Protein AF-A0A453QFM7-F1 (afdb_monomer_lite)

InterPro domains:
  IPR004963 Pectinacetylesterase/NOTUM [PF03283] (26-208)
  IPR004963 Pectinacetylesterase/NOTUM [PTHR21562] (26-208)

Sequence (213 aa):
MILVHVFLGRLQLNAFLMLDFFLTTFSGRKNIDGERFFRSVYNGVVHLQNVSKVLPKDCLAKMEPLDCFFPSELIKSINTPTFILNSGYDSWQIQNVLVPDESSPENSWLTCKANIRDCDSTQIEVLHGFRKTMVGDLKVVQDKEEWGLFIDSCFTHCQTPFKISWDSPISPRLGNKTISQAVGDWHFSRGQRVKEIDCEYPCNPTCSSQLPS

Foldseek 3Di:
DWDWDDDPDDDQTETEDPPQDALQCLPCAAAPVRDSVVLVVLVCVCVVVVCLVVFDPVDVVPDDSSNSPHCLNVVLVDPRAYAYDDELQALCCCDPPHCDPVNCPPCLCVVCSVPVVPDDPVRLVVSVVSSVVSVVSCVSVVPVQLYAYDYHQAHAGDQPVDCCQQPDPLHFDDPNDGNVRLVVCSVVVVVDRHHGHYDHPPPGPSRDPPHHD

pLDDT: mean 83.63, std 16.01, range [23.98, 97.56]

Secondary structure (DSSP, 8-state):
--B----TTS----EEEE-TTTTT-TT----TTS--HHHHHHHHHHHHHTGGGTS-HHHHTTS-HHHHHSHHHHHHH--S-EEEEEETT-HHHIIIIIS-GGG-TTSTTHHHHH-GGG--HHHHHHHHHHHHHHHHHTHHHHT-TT-EEEEE--S-S-TTT-HHHHSSTTS-EETTEEHHHHHHHHHTT-S---EEE--STT--TT--TTS--

Radius of gyration: 17.66 Å; chains: 1; bounding box: 43×44×44 Å

Structure (mmCIF, N/CA/C/O backbone):
data_AF-A0A453QFM7-F1
#
_entry.id   AF-A0A453QFM7-F1
#
loop_
_atom_site.group_PDB
_atom_site.id
_atom_site.type_symbol
_atom_site.label_atom_id
_atom_site.label_alt_id
_atom_site.label_comp_id
_atom_site.label_asym_id
_atom_site.label_entity_id
_atom_site.label_seq_id
_atom_site.pdbx_PDB_ins_code
_atom_site.Cartn_x
_atom_site.Cartn_y
_atom_site.Cartn_z
_atom_site.occupancy
_atom_site.B_iso_or_equiv
_atom_site.auth_seq_id
_atom_site.auth_comp_id
_atom_site.auth_asym_id
_atom_site.auth_atom_id
_atom_site.pdbx_PDB_model_num
ATOM 1 N N . MET A 1 1 ? -12.743 6.308 -0.484 1.00 23.98 1 MET A N 1
ATOM 2 C CA . MET A 1 1 ? -14.064 6.698 0.080 1.00 23.98 1 MET A CA 1
ATOM 3 C C . MET A 1 1 ? -14.110 6.246 1.537 1.00 23.98 1 MET A C 1
ATOM 5 O O . MET A 1 1 ? -14.001 5.052 1.766 1.00 23.98 1 MET A O 1
ATOM 9 N N . ILE A 1 2 ? -14.194 7.154 2.519 1.00 27.59 2 ILE A N 1
ATOM 10 C CA . ILE A 1 2 ? -14.337 6.762 3.936 1.00 27.59 2 ILE A CA 1
ATOM 11 C C . ILE A 1 2 ? -15.818 6.447 4.173 1.00 27.59 2 ILE A C 1
ATOM 13 O O . ILE A 1 2 ? -16.646 7.355 4.164 1.00 27.59 2 ILE A O 1
ATOM 17 N N . LEU A 1 3 ? -16.162 5.171 4.345 1.00 26.30 3 LEU A N 1
ATOM 18 C CA . LEU A 1 3 ? -17.516 4.767 4.722 1.00 26.30 3 LEU A CA 1
ATOM 19 C C . LEU A 1 3 ? -17.616 4.797 6.257 1.00 26.30 3 LEU A C 1
ATOM 21 O O . LEU A 1 3 ? -17.028 3.954 6.930 1.00 26.30 3 LEU A O 1
ATOM 25 N N . VAL A 1 4 ? -18.328 5.781 6.816 1.00 30.92 4 VAL A N 1
ATOM 26 C CA . VAL A 1 4 ? -18.618 5.866 8.260 1.00 30.92 4 VAL A CA 1
ATOM 27 C C . VAL A 1 4 ? -20.083 5.491 8.476 1.00 30.92 4 VAL A C 1
ATOM 29 O O . VAL A 1 4 ? -20.977 6.254 8.120 1.00 30.92 4 VAL A O 1
ATOM 32 N N . HIS A 1 5 ? -20.346 4.321 9.058 1.00 33.03 5 HIS A N 1
ATOM 33 C CA . HIS A 1 5 ? -21.688 3.962 9.526 1.00 33.03 5 HIS A CA 1
ATOM 34 C C . HIS A 1 5 ? -21.914 4.512 10.947 1.00 33.03 5 HIS A C 1
ATOM 36 O O . HIS A 1 5 ? -21.119 4.250 11.847 1.00 33.03 5 HIS A O 1
ATOM 42 N N . VAL A 1 6 ? -23.000 5.270 11.154 1.00 31.67 6 VAL A N 1
ATOM 43 C CA . VAL A 1 6 ? -23.368 5.901 12.440 1.00 31.67 6 VAL A CA 1
ATOM 44 C C . VAL A 1 6 ? -24.766 5.428 12.872 1.00 31.67 6 VAL A C 1
ATOM 46 O O . VAL A 1 6 ? -25.726 5.661 12.147 1.00 31.67 6 VAL A O 1
ATOM 49 N N . PHE A 1 7 ? -24.908 4.809 14.055 1.00 38.56 7 PHE A N 1
ATOM 50 C CA . PHE A 1 7 ? -26.207 4.480 14.681 1.00 38.56 7 PHE A CA 1
ATOM 51 C C . PHE A 1 7 ? -26.215 4.751 16.198 1.00 38.56 7 PHE A C 1
ATOM 53 O O . PHE A 1 7 ? -25.524 4.084 16.956 1.00 38.56 7 PHE A O 1
ATOM 60 N N . LEU A 1 8 ? -27.021 5.713 16.661 1.00 35.94 8 LEU A N 1
ATOM 61 C CA . LEU A 1 8 ? -27.148 6.127 18.070 1.00 35.94 8 LEU A CA 1
ATOM 62 C C . LEU A 1 8 ? -27.645 4.999 19.002 1.00 35.94 8 LEU A C 1
ATOM 64 O O . LEU A 1 8 ? -28.723 4.452 18.796 1.00 35.94 8 LEU A O 1
ATOM 68 N N . GLY A 1 9 ? -26.880 4.710 20.068 1.00 34.25 9 GLY A N 1
ATOM 69 C CA . GLY A 1 9 ? -27.313 3.898 21.219 1.00 34.25 9 GLY A CA 1
ATOM 70 C C . GLY A 1 9 ? -26.177 3.235 22.016 1.00 34.25 9 GLY A C 1
ATOM 71 O O . GLY A 1 9 ? -26.150 3.331 23.238 1.00 34.25 9 GLY A O 1
ATOM 72 N N . ARG A 1 10 ? -25.208 2.615 21.329 1.00 46.88 10 ARG A N 1
ATOM 73 C CA . ARG A 1 10 ? -23.920 2.090 21.843 1.00 46.88 10 ARG A CA 1
ATOM 74 C C . ARG A 1 10 ? -22.957 1.966 20.651 1.00 46.88 10 ARG A C 1
ATOM 76 O O . ARG A 1 10 ? -22.780 0.879 20.114 1.00 46.88 10 ARG A O 1
ATOM 83 N N . LEU A 1 11 ? -22.426 3.085 20.152 1.00 45.88 11 LEU A N 1
ATOM 84 C CA . LEU A 1 11 ? -21.576 3.076 18.954 1.00 45.88 11 LEU A CA 1
ATOM 85 C C . LEU A 1 11 ? -20.167 2.564 19.264 1.00 45.88 11 LEU A C 1
ATOM 87 O O . LEU A 1 11 ? -19.408 3.247 19.948 1.00 45.88 11 LEU A O 1
ATOM 91 N N . GLN A 1 12 ? -19.788 1.432 18.674 1.00 53.53 12 GLN A N 1
ATOM 92 C CA . GLN A 1 12 ? -18.392 1.184 18.317 1.00 53.53 12 GLN A CA 1
ATOM 93 C C . GLN A 1 12 ? -18.139 1.829 16.951 1.00 53.53 12 GLN A C 1
ATOM 95 O O . GLN A 1 12 ? -18.734 1.441 15.947 1.00 53.53 12 GLN A O 1
ATOM 100 N N . LEU A 1 13 ? -17.301 2.866 16.929 1.00 58.88 13 LEU A N 1
ATOM 101 C CA . LEU A 1 13 ? -16.821 3.467 15.688 1.00 58.88 13 LEU A CA 1
ATOM 102 C C . LEU A 1 13 ? -15.745 2.550 15.108 1.00 58.88 13 LEU A C 1
ATOM 104 O O . LEU A 1 13 ? -14.709 2.356 15.734 1.00 58.88 13 LEU A O 1
ATOM 108 N N . ASN A 1 14 ? -15.998 2.031 13.912 1.00 67.56 14 ASN A N 1
ATOM 109 C CA . ASN A 1 14 ? -15.038 1.270 13.124 1.00 67.56 14 ASN A CA 1
ATOM 110 C C . ASN A 1 14 ? -14.777 2.040 11.828 1.00 67.56 14 ASN A C 1
ATOM 112 O O . ASN A 1 14 ? -15.721 2.502 11.184 1.00 67.56 14 ASN A O 1
ATOM 116 N N . ALA A 1 15 ? -13.511 2.184 11.446 1.00 73.88 15 ALA A N 1
ATOM 117 C CA . ALA A 1 15 ? -13.127 2.799 10.182 1.00 73.88 15 ALA A CA 1
ATOM 118 C C . ALA A 1 15 ? -12.686 1.724 9.182 1.00 73.88 15 ALA A C 1
ATOM 120 O O . ALA A 1 15 ? -11.924 0.818 9.514 1.00 73.88 15 ALA A O 1
ATOM 121 N N . PHE A 1 16 ? -13.148 1.836 7.941 1.00 68.06 16 PHE A N 1
ATOM 122 C CA . PHE A 1 16 ? -12.654 1.028 6.833 1.00 68.06 16 PHE A CA 1
ATOM 123 C C . PHE A 1 16 ? -11.888 1.942 5.883 1.00 68.06 16 PHE A C 1
ATOM 125 O O . PHE A 1 16 ? -12.468 2.840 5.265 1.00 68.06 16 PHE A O 1
ATOM 132 N N . LEU A 1 17 ? -10.573 1.751 5.825 1.00 66.88 17 LEU A N 1
ATOM 133 C CA . LEU A 1 17 ? -9.686 2.548 4.995 1.00 66.88 17 LEU A CA 1
ATOM 134 C C . LEU A 1 17 ? -9.215 1.691 3.825 1.00 66.88 17 LEU A C 1
ATOM 136 O O . LEU A 1 17 ? -8.295 0.883 3.948 1.00 66.88 17 LEU A O 1
ATOM 140 N N . MET A 1 18 ? -9.852 1.915 2.678 1.00 59.78 18 MET A N 1
ATOM 141 C CA . MET A 1 18 ? -9.217 1.660 1.396 1.00 59.78 18 MET A CA 1
ATOM 142 C C . MET A 1 18 ? -8.304 2.852 1.132 1.00 59.78 18 MET A C 1
ATOM 144 O O . MET A 1 18 ? -8.757 3.998 1.039 1.00 59.78 18 MET A O 1
ATOM 148 N N . LEU A 1 19 ? -7.005 2.605 1.164 1.00 59.75 19 LEU A N 1
ATOM 149 C CA . LEU A 1 19 ? -6.004 3.663 1.210 1.00 59.75 19 LEU A CA 1
ATOM 150 C C . LEU A 1 19 ? -5.562 4.084 -0.197 1.00 59.75 19 LEU A C 1
ATOM 152 O O . LEU A 1 19 ? -4.380 4.348 -0.428 1.00 59.75 19 LEU A O 1
ATOM 156 N N . ASP A 1 20 ? -6.541 4.258 -1.092 1.00 52.06 20 ASP A N 1
ATOM 157 C CA . ASP A 1 20 ? -6.365 4.580 -2.521 1.00 52.06 20 ASP A CA 1
ATOM 158 C C . ASP A 1 20 ? -5.624 5.889 -2.783 1.00 52.06 20 ASP A C 1
ATOM 160 O O . ASP A 1 20 ? -5.349 6.231 -3.923 1.00 52.06 20 ASP A O 1
ATOM 164 N N . PHE A 1 21 ? -5.337 6.674 -1.747 1.00 49.44 21 PHE A N 1
ATOM 165 C CA . PHE A 1 21 ? -4.779 8.005 -1.932 1.00 49.44 21 PHE A CA 1
ATOM 166 C C . PHE A 1 21 ? -3.515 8.305 -1.124 1.00 49.44 21 PHE A C 1
ATOM 168 O O . PHE A 1 21 ? -2.917 9.358 -1.339 1.00 49.44 21 PHE A O 1
ATOM 175 N N . PHE A 1 22 ? -3.053 7.421 -0.224 1.00 49.75 22 PHE A N 1
ATOM 176 C CA . PHE A 1 22 ? -2.011 7.845 0.726 1.00 49.75 22 PHE A CA 1
ATOM 177 C C . PHE A 1 22 ? -0.984 6.807 1.214 1.00 49.75 22 PHE A C 1
ATOM 179 O O . PHE A 1 22 ? -0.061 7.188 1.932 1.00 49.75 22 PHE A O 1
ATOM 186 N N . LEU A 1 23 ? -1.061 5.522 0.849 1.00 50.88 23 LEU A N 1
ATOM 187 C CA . LEU A 1 23 ? -0.173 4.517 1.465 1.00 50.88 23 LEU A CA 1
ATOM 188 C C . LEU A 1 23 ? 1.319 4.572 1.113 1.00 50.88 23 LEU A C 1
ATOM 190 O O . LEU A 1 23 ? 2.129 4.022 1.852 1.00 50.88 23 LEU A O 1
ATOM 194 N N . THR A 1 24 ? 1.736 5.248 0.048 1.00 48.88 24 THR A N 1
ATOM 195 C CA . THR A 1 24 ? 3.163 5.252 -0.345 1.00 48.88 24 THR A CA 1
ATOM 196 C C . THR A 1 24 ? 3.866 6.587 -0.232 1.00 48.88 24 THR A C 1
ATOM 198 O O . THR A 1 24 ? 5.051 6.707 -0.546 1.00 48.88 24 THR A O 1
ATOM 201 N N . THR A 1 25 ? 3.213 7.553 0.405 1.00 51.59 25 THR A N 1
ATOM 202 C CA . THR A 1 25 ? 3.896 8.705 0.989 1.00 51.59 25 THR A CA 1
ATOM 203 C C . THR A 1 25 ? 4.280 8.499 2.455 1.00 51.59 25 THR A C 1
ATOM 205 O O . THR A 1 25 ? 4.766 9.427 3.093 1.00 51.59 25 THR A O 1
ATOM 208 N N . PHE A 1 26 ? 4.183 7.271 2.973 1.00 51.47 26 PHE A N 1
ATOM 209 C CA . PHE A 1 26 ? 4.543 6.904 4.345 1.00 51.47 26 PHE A CA 1
ATOM 210 C C . PHE A 1 26 ? 5.992 7.282 4.779 1.00 51.47 26 PHE A C 1
ATOM 212 O O . PHE A 1 26 ? 6.326 7.289 5.955 1.00 51.47 26 PHE A O 1
ATOM 219 N N . SER A 1 27 ? 6.885 7.698 3.882 1.00 49.28 27 SER A N 1
ATOM 220 C CA . SER A 1 27 ? 8.186 8.282 4.279 1.00 49.28 27 SER A CA 1
ATOM 221 C C . SER A 1 27 ? 8.573 9.512 3.442 1.00 49.28 27 SER A C 1
ATOM 223 O O . SER A 1 27 ? 9.736 9.924 3.372 1.00 49.28 27 SER A O 1
ATOM 225 N N . GLY A 1 28 ? 7.608 10.074 2.703 1.00 58.19 28 GLY A N 1
ATOM 226 C CA . GLY A 1 28 ? 7.880 11.041 1.640 1.00 58.19 28 GLY A CA 1
ATOM 227 C C . GLY A 1 28 ? 8.894 10.514 0.622 1.00 58.19 28 GLY A C 1
ATOM 228 O O . GLY A 1 28 ? 9.760 11.281 0.206 1.00 58.19 28 GLY A O 1
ATOM 229 N N . ARG A 1 29 ? 8.867 9.204 0.326 1.00 69.62 29 ARG A N 1
ATOM 230 C CA . ARG A 1 29 ? 9.925 8.485 -0.396 1.00 69.62 29 ARG A CA 1
ATOM 231 C C . ARG A 1 29 ? 10.265 9.152 -1.732 1.00 69.62 29 ARG A C 1
ATOM 233 O O . ARG A 1 29 ? 9.457 9.865 -2.318 1.00 69.62 29 ARG A O 1
ATOM 240 N N . LYS A 1 30 ? 11.491 8.911 -2.180 1.00 82.00 30 LYS A N 1
ATOM 241 C CA . LYS A 1 30 ? 11.964 9.344 -3.484 1.00 82.00 30 LYS A CA 1
ATOM 242 C C . LYS A 1 30 ? 11.409 8.436 -4.589 1.00 82.00 30 LYS A C 1
ATOM 244 O O . LYS A 1 30 ? 11.267 7.235 -4.347 1.00 82.00 30 LYS A O 1
ATOM 249 N N . ASN A 1 31 ? 11.116 9.009 -5.753 1.00 83.94 31 ASN A N 1
ATOM 250 C CA . ASN A 1 31 ? 10.881 8.270 -6.995 1.00 83.94 31 ASN A CA 1
ATOM 251 C C . ASN A 1 31 ? 12.192 7.613 -7.483 1.00 83.94 31 ASN A C 1
ATOM 253 O O . ASN A 1 31 ? 13.233 7.722 -6.822 1.00 83.94 31 ASN A O 1
ATOM 257 N N . ILE A 1 32 ? 12.148 6.937 -8.631 1.00 86.50 32 ILE A N 1
ATOM 258 C CA . ILE A 1 32 ? 13.326 6.267 -9.206 1.00 86.50 32 ILE A CA 1
ATOM 259 C C . ILE A 1 32 ? 14.488 7.219 -9.554 1.00 86.50 32 ILE A C 1
ATOM 261 O O . ILE A 1 32 ? 15.635 6.782 -9.529 1.00 86.50 32 ILE A O 1
ATOM 265 N N . ASP A 1 33 ? 14.228 8.517 -9.738 1.00 85.94 33 ASP A N 1
ATOM 266 C CA . ASP A 1 33 ? 15.264 9.543 -9.961 1.00 85.94 33 ASP A CA 1
ATOM 267 C C . ASP A 1 33 ? 15.848 10.122 -8.668 1.00 85.94 33 ASP A C 1
ATOM 269 O O . ASP A 1 33 ? 16.751 10.961 -8.680 1.00 85.94 33 ASP A O 1
ATOM 273 N N . GLY A 1 34 ? 15.335 9.711 -7.509 1.00 85.50 34 GLY A N 1
ATOM 274 C CA . GLY A 1 34 ? 15.784 10.248 -6.234 1.00 85.50 34 GLY A CA 1
ATOM 275 C C . GLY A 1 34 ? 15.093 11.556 -5.817 1.00 85.50 34 GLY A C 1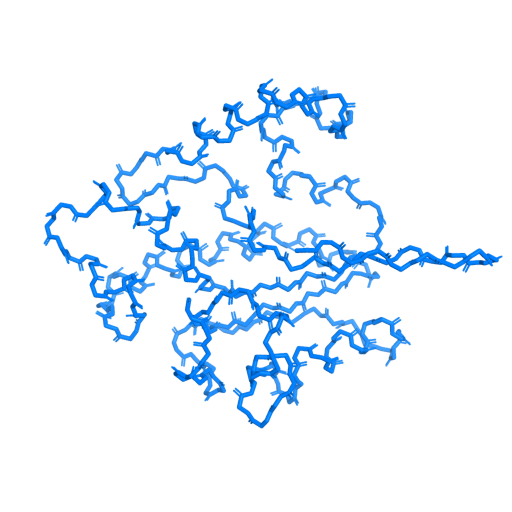
ATOM 276 O O . GLY A 1 34 ? 15.537 12.180 -4.840 1.00 85.50 34 GLY A O 1
ATOM 277 N N . GLU A 1 35 ? 14.009 11.954 -6.484 1.00 85.25 35 GLU A N 1
ATOM 278 C CA . GLU A 1 35 ? 13.227 13.159 -6.198 1.00 85.25 35 GLU A CA 1
ATOM 279 C C . GLU A 1 35 ? 12.019 12.883 -5.300 1.00 85.25 35 GLU A C 1
ATOM 281 O O . GLU A 1 35 ? 11.382 11.836 -5.368 1.00 85.25 35 GLU A O 1
ATOM 286 N N . ARG A 1 36 ? 11.647 13.859 -4.464 1.00 84.69 36 ARG A N 1
ATOM 287 C CA . ARG A 1 36 ? 10.455 13.781 -3.599 1.00 84.69 36 ARG A CA 1
ATOM 288 C C . ARG A 1 36 ? 9.288 14.581 -4.186 1.00 84.69 36 ARG A C 1
ATOM 290 O O . ARG A 1 36 ? 8.666 15.369 -3.474 1.00 84.69 36 ARG A O 1
ATOM 297 N N . PHE A 1 37 ? 9.000 14.392 -5.474 1.00 81.38 37 PHE A N 1
ATOM 298 C CA . PHE A 1 37 ? 7.962 15.140 -6.196 1.00 81.38 37 PHE A CA 1
ATOM 299 C C . PHE A 1 37 ? 6.611 15.129 -5.460 1.00 81.38 37 PHE A C 1
ATOM 301 O O . PHE A 1 37 ? 6.072 16.180 -5.115 1.00 81.38 37 PHE A O 1
ATOM 308 N N . PHE A 1 38 ? 6.124 13.944 -5.085 1.00 79.94 38 PHE A N 1
ATOM 309 C CA . PHE A 1 38 ? 4.846 13.797 -4.382 1.00 79.94 38 PHE A CA 1
ATOM 310 C C . PHE A 1 38 ? 4.819 14.465 -2.997 1.00 79.94 38 PHE A C 1
ATOM 312 O O . PHE A 1 38 ? 3.766 14.914 -2.541 1.00 79.94 38 PHE A O 1
ATOM 319 N N . ARG A 1 39 ? 5.976 14.597 -2.331 1.00 86.00 39 ARG A N 1
ATOM 320 C CA . ARG A 1 39 ? 6.084 15.374 -1.088 1.00 86.00 39 ARG A CA 1
ATOM 321 C C . ARG A 1 39 ? 5.838 16.859 -1.352 1.00 86.00 39 ARG A C 1
ATOM 323 O O . ARG A 1 39 ? 5.150 17.491 -0.561 1.00 86.00 39 ARG A O 1
ATOM 330 N N . SER A 1 40 ? 6.361 17.399 -2.454 1.00 85.94 40 SER A N 1
ATOM 331 C CA . SER A 1 40 ? 6.122 18.791 -2.861 1.00 85.94 40 SER A CA 1
ATOM 332 C C . SER A 1 40 ? 4.637 19.048 -3.135 1.00 85.94 40 SER A C 1
ATOM 334 O O . SER A 1 40 ? 4.061 19.990 -2.588 1.00 85.94 40 SER A O 1
ATOM 336 N N . VAL A 1 41 ? 3.990 18.148 -3.887 1.00 85.12 41 VAL A N 1
ATOM 337 C CA . VAL A 1 41 ? 2.546 18.214 -4.174 1.00 85.12 41 VAL A CA 1
ATOM 338 C C . VAL A 1 41 ? 1.735 18.262 -2.876 1.00 85.12 41 VAL A C 1
ATOM 340 O O . VAL A 1 41 ? 0.929 19.174 -2.676 1.00 85.12 41 VAL A O 1
ATOM 343 N N . TYR A 1 42 ? 1.987 17.333 -1.949 1.00 85.88 42 TYR A N 1
ATOM 344 C CA . TYR A 1 42 ? 1.251 17.292 -0.686 1.00 85.88 42 TYR A CA 1
ATOM 345 C C . TYR A 1 42 ? 1.605 18.422 0.276 1.00 85.88 42 TYR A C 1
ATOM 347 O O . TYR A 1 42 ? 0.731 18.847 1.028 1.00 85.88 42 TYR A O 1
ATOM 355 N N . ASN A 1 43 ? 2.817 18.976 0.219 1.00 88.94 43 ASN A N 1
ATOM 356 C CA . ASN A 1 43 ? 3.131 20.200 0.952 1.00 88.94 43 ASN A CA 1
ATOM 357 C C . ASN A 1 43 ? 2.192 21.340 0.530 1.00 88.94 43 ASN A C 1
ATOM 359 O O . ASN A 1 43 ? 1.619 22.027 1.376 1.00 88.94 43 ASN A O 1
ATOM 363 N N . GLY A 1 44 ? 1.965 21.482 -0.781 1.00 88.94 44 GLY A N 1
ATOM 364 C CA . GLY A 1 44 ? 0.982 22.415 -1.329 1.00 88.94 44 GLY A CA 1
ATOM 365 C C . GLY A 1 44 ? -0.430 22.162 -0.794 1.00 88.94 44 GLY A C 1
ATOM 366 O O . GLY A 1 44 ? -1.084 23.100 -0.344 1.00 88.94 44 GLY A O 1
ATOM 367 N N . VAL A 1 45 ? -0.879 20.901 -0.768 1.00 88.19 45 VAL A N 1
ATOM 368 C CA . VAL A 1 45 ? -2.200 20.522 -0.225 1.00 88.19 45 VAL A CA 1
ATOM 369 C C . VAL A 1 45 ? -2.321 20.876 1.257 1.00 88.19 45 VAL A C 1
ATOM 371 O O . VAL A 1 45 ? -3.308 21.496 1.652 1.00 88.19 45 VAL A O 1
ATOM 374 N N . VAL A 1 46 ? -1.322 20.523 2.071 1.00 89.25 46 VAL A N 1
ATOM 375 C CA . VAL A 1 46 ? -1.319 20.775 3.518 1.00 89.25 46 VAL A CA 1
ATOM 376 C C . VAL A 1 46 ? -1.443 22.268 3.816 1.00 89.25 46 VAL A C 1
ATOM 378 O O . VAL A 1 46 ? -2.251 22.663 4.663 1.00 89.25 46 VAL A O 1
ATOM 381 N N . HIS A 1 47 ? -0.693 23.100 3.090 1.00 90.50 47 HIS A N 1
ATOM 382 C CA . HIS A 1 47 ? -0.755 24.550 3.237 1.00 90.50 47 HIS A CA 1
ATOM 383 C C . HIS A 1 47 ? -2.071 25.137 2.721 1.00 90.50 47 HIS A C 1
ATOM 385 O O . HIS A 1 47 ? -2.704 25.914 3.436 1.00 90.50 47 HIS A O 1
ATOM 391 N N . LEU A 1 48 ? -2.508 24.745 1.520 1.00 93.00 48 LEU A N 1
ATOM 392 C CA . LEU A 1 48 ? -3.723 25.269 0.891 1.00 93.00 48 LEU A CA 1
ATOM 393 C C . LEU A 1 48 ? -4.972 24.968 1.727 1.00 93.00 48 LEU A C 1
ATOM 395 O O . LEU A 1 48 ? -5.812 25.840 1.926 1.00 93.00 48 LEU A O 1
ATOM 399 N N . GLN A 1 49 ? -5.079 23.738 2.232 1.00 89.94 49 GLN A N 1
ATOM 400 C CA . GLN A 1 49 ? -6.228 23.273 3.011 1.00 89.94 49 GLN A CA 1
ATOM 401 C C . GLN A 1 49 ? -6.103 23.593 4.509 1.00 89.94 49 GLN A C 1
ATOM 403 O O . GLN A 1 49 ? -7.040 23.358 5.269 1.00 89.94 49 GLN A O 1
ATOM 408 N N . ASN A 1 50 ? -4.962 24.137 4.951 1.00 90.75 50 ASN A N 1
ATOM 409 C CA . ASN A 1 50 ? -4.687 24.471 6.351 1.00 90.75 50 ASN A CA 1
ATOM 410 C C . ASN A 1 50 ? -4.961 23.294 7.313 1.00 90.75 50 ASN A C 1
ATOM 412 O O . ASN A 1 50 ? -5.521 23.462 8.404 1.00 90.75 50 ASN A O 1
ATOM 416 N N . VAL A 1 51 ? -4.584 22.080 6.891 1.00 88.12 51 VAL A N 1
ATOM 417 C CA . VAL A 1 51 ? -4.911 20.833 7.612 1.00 88.12 51 VAL A CA 1
ATOM 418 C C . VAL A 1 51 ? -4.189 20.714 8.949 1.00 88.12 51 VAL A C 1
ATOM 420 O O . VAL A 1 51 ? -4.622 19.946 9.801 1.00 88.12 51 VAL A O 1
ATOM 423 N N . SER A 1 52 ? -3.156 21.524 9.200 1.00 89.31 52 SER A N 1
ATOM 424 C CA . SER A 1 52 ? -2.452 21.589 10.488 1.00 89.31 52 SER A CA 1
ATOM 425 C C . SER A 1 52 ? -3.394 21.781 11.682 1.00 89.31 52 SER A C 1
ATOM 427 O O . SER A 1 52 ? -3.066 21.390 12.794 1.00 89.31 52 SER A O 1
ATOM 429 N N . LYS A 1 53 ? -4.589 22.350 11.473 1.00 90.19 53 LYS A N 1
ATOM 430 C CA . LYS A 1 53 ? -5.605 22.528 12.524 1.00 90.19 53 LYS A CA 1
ATOM 431 C C . LYS A 1 53 ? -6.305 21.236 12.956 1.00 90.19 53 LYS A C 1
ATOM 433 O O . LYS A 1 53 ? -6.865 21.205 14.049 1.00 90.19 53 LYS A O 1
ATOM 438 N N . VAL A 1 54 ? -6.313 20.213 12.103 1.00 89.69 54 VAL A N 1
ATOM 439 C CA . VAL A 1 54 ? -7.015 18.936 12.330 1.00 89.69 54 VAL A CA 1
ATOM 440 C C . VAL A 1 54 ? -6.063 17.752 12.504 1.00 89.69 54 VAL A C 1
ATOM 442 O O . VAL A 1 54 ? -6.511 16.655 12.826 1.00 89.69 54 VAL A O 1
ATOM 445 N N . LEU A 1 55 ? -4.759 17.964 12.312 1.00 91.12 55 LEU A N 1
ATOM 446 C CA . LEU A 1 55 ? -3.739 16.942 12.523 1.00 91.12 55 LEU A CA 1
ATOM 447 C C . LEU A 1 55 ? -3.505 16.650 14.017 1.00 91.12 55 LEU A C 1
ATOM 449 O O . LEU A 1 55 ? -3.773 17.506 14.869 1.00 91.12 55 LEU A O 1
ATOM 453 N N . PRO A 1 56 ? -2.984 15.456 14.358 1.00 92.88 56 PRO A N 1
ATOM 454 C CA . PRO A 1 56 ? -2.716 15.084 15.742 1.00 92.88 56 PRO A CA 1
ATOM 455 C C . PRO A 1 56 ? -1.724 16.040 16.416 1.00 92.88 56 PRO A C 1
ATOM 457 O O . PRO A 1 56 ? -0.606 16.249 15.940 1.00 92.88 56 PRO A O 1
ATOM 460 N N . LYS A 1 57 ? -2.127 16.629 17.548 1.00 93.94 57 LYS A N 1
ATOM 461 C CA . LYS A 1 57 ? -1.320 17.631 18.272 1.00 93.94 57 LYS A CA 1
ATOM 462 C C . LYS A 1 57 ? -0.009 17.056 18.809 1.00 93.94 57 LYS A C 1
ATOM 464 O O . LYS A 1 57 ? 0.999 17.751 18.854 1.00 93.94 57 LYS A O 1
ATOM 469 N N . ASP A 1 58 ? -0.036 15.796 19.220 1.00 93.25 58 ASP A N 1
ATOM 470 C CA . ASP A 1 58 ? 1.115 15.016 19.670 1.00 93.25 58 ASP A CA 1
ATOM 471 C C . ASP A 1 58 ? 2.155 14.813 18.562 1.00 93.25 58 ASP A C 1
ATOM 473 O O . ASP A 1 58 ? 3.354 14.843 18.847 1.00 93.25 58 ASP A O 1
ATOM 477 N N . CYS A 1 59 ? 1.708 14.658 17.313 1.00 92.94 59 CYS A N 1
ATOM 478 C CA . CYS A 1 59 ? 2.595 14.609 16.157 1.00 92.94 59 CYS A CA 1
ATOM 479 C C . CYS A 1 59 ? 3.173 15.997 15.842 1.00 92.94 59 CYS A C 1
ATOM 481 O O . CYS A 1 59 ? 4.391 16.148 15.743 1.00 92.94 59 CYS A O 1
ATOM 483 N N . LEU A 1 60 ? 2.324 17.032 15.784 1.00 94.75 60 LEU A N 1
ATOM 484 C CA . LEU A 1 60 ? 2.742 18.412 15.483 1.00 94.75 60 LEU A CA 1
ATOM 485 C C . LEU A 1 60 ? 3.720 18.999 16.510 1.00 94.75 60 LEU A C 1
ATOM 487 O O . LEU A 1 60 ? 4.464 19.923 16.203 1.00 94.75 60 LEU A O 1
ATOM 491 N N . ALA A 1 61 ? 3.737 18.472 17.735 1.00 95.19 61 ALA A N 1
ATOM 492 C CA . ALA A 1 61 ? 4.718 18.853 18.746 1.00 95.19 61 ALA A CA 1
ATOM 493 C C . ALA A 1 61 ? 6.145 18.350 18.437 1.00 95.19 61 ALA A C 1
ATOM 495 O O . ALA A 1 61 ? 7.091 18.769 19.102 1.00 95.19 61 ALA A O 1
ATOM 496 N N . LYS A 1 62 ? 6.301 17.422 17.484 1.00 93.94 62 LYS A N 1
ATOM 497 C CA . LYS A 1 62 ? 7.559 16.716 17.189 1.00 93.94 62 LYS A CA 1
ATOM 498 C C . LYS A 1 62 ? 7.982 16.800 15.724 1.00 93.94 62 LYS A C 1
ATOM 500 O O . LYS A 1 62 ? 9.159 16.605 15.439 1.00 93.94 62 LYS A O 1
ATOM 505 N N . MET A 1 63 ? 7.037 17.012 14.812 1.00 92.38 63 MET A N 1
ATOM 506 C CA . MET A 1 63 ? 7.245 16.928 13.368 1.00 92.38 63 MET A CA 1
ATOM 507 C C . MET A 1 63 ? 6.509 18.044 12.628 1.00 92.38 63 MET A C 1
ATOM 509 O O . MET A 1 63 ? 5.570 18.648 13.150 1.00 92.38 63 MET A O 1
ATOM 513 N N . GLU A 1 64 ? 6.916 18.281 11.382 1.00 92.31 64 GLU A N 1
ATOM 514 C CA . GLU A 1 64 ? 6.250 19.232 10.498 1.00 92.31 64 GLU A CA 1
ATOM 515 C C . GLU A 1 64 ? 4.836 18.752 10.120 1.00 92.31 64 GLU A C 1
ATOM 517 O O . GLU A 1 64 ? 4.595 17.543 10.012 1.00 92.31 64 GLU A O 1
ATOM 522 N N . PRO A 1 65 ? 3.892 19.670 9.831 1.00 91.94 65 PRO A N 1
ATOM 523 C CA . PRO A 1 65 ? 2.526 19.303 9.458 1.00 91.94 65 PRO A CA 1
ATOM 524 C C . PRO A 1 65 ? 2.436 18.321 8.288 1.00 91.94 65 PRO A C 1
ATOM 526 O O . PRO A 1 65 ? 1.575 17.447 8.285 1.00 91.94 65 PRO A O 1
ATOM 529 N N . LEU A 1 66 ? 3.335 18.435 7.310 1.00 89.69 66 LEU A N 1
ATOM 530 C CA . LEU A 1 66 ? 3.382 17.521 6.173 1.00 89.69 66 LEU A CA 1
ATOM 531 C C . LEU A 1 66 ? 3.694 16.079 6.587 1.00 89.69 66 LEU A C 1
ATOM 533 O O . LEU A 1 66 ? 3.094 15.151 6.056 1.00 89.69 66 LEU A O 1
ATOM 537 N N . ASP A 1 67 ? 4.603 15.887 7.541 1.00 88.38 67 ASP A N 1
ATOM 538 C CA . ASP A 1 67 ? 4.954 14.554 8.031 1.00 88.38 67 ASP A CA 1
ATOM 539 C C . ASP A 1 67 ? 3.788 13.944 8.812 1.00 88.38 67 ASP A C 1
ATOM 541 O O . ASP A 1 67 ? 3.418 12.801 8.565 1.00 88.38 67 ASP A O 1
ATOM 545 N N . CYS A 1 68 ? 3.119 14.743 9.646 1.00 89.75 68 CYS A N 1
ATOM 546 C CA . CYS A 1 68 ? 1.918 14.329 10.376 1.00 89.75 68 CYS A CA 1
ATOM 547 C C . CYS A 1 68 ? 0.697 14.069 9.485 1.00 89.75 68 CYS A C 1
ATOM 549 O O . CYS A 1 68 ? -0.250 13.407 9.913 1.00 89.75 68 CYS A O 1
ATOM 551 N N . PHE A 1 69 ? 0.695 14.608 8.267 1.00 86.50 69 PHE A N 1
ATOM 552 C CA . PHE A 1 69 ? -0.341 14.362 7.273 1.00 86.50 69 PHE A CA 1
ATOM 553 C C . PHE A 1 69 ? -0.151 13.020 6.559 1.00 86.50 69 PHE A C 1
ATOM 555 O O . PHE A 1 69 ? -1.130 12.425 6.106 1.00 86.50 69 PHE A O 1
ATOM 562 N N . PHE A 1 70 ? 1.082 12.513 6.476 1.00 85.00 70 PHE A N 1
ATOM 563 C CA . PHE A 1 70 ? 1.332 11.218 5.859 1.00 85.00 70 PHE A CA 1
ATOM 564 C C . PHE A 1 70 ? 0.893 10.066 6.755 1.00 85.00 70 PHE A C 1
ATOM 566 O O . PHE A 1 70 ? 1.069 10.130 7.978 1.00 85.00 70 PHE A O 1
ATOM 573 N N . PRO A 1 71 ? 0.327 8.979 6.190 1.00 81.94 71 PRO A N 1
ATOM 574 C CA . PRO A 1 71 ? -0.337 8.023 7.052 1.00 81.94 71 PRO A CA 1
ATOM 575 C C . PRO A 1 71 ? 0.610 7.157 7.869 1.00 81.94 71 PRO A C 1
ATOM 577 O O . PRO A 1 71 ? 0.158 6.592 8.853 1.00 81.94 71 PRO A O 1
ATOM 580 N N . SER A 1 72 ? 1.906 7.125 7.560 1.00 82.38 72 SER A N 1
ATOM 581 C CA . SER A 1 72 ? 2.927 6.533 8.437 1.00 82.38 72 SER A CA 1
ATOM 582 C C . SER A 1 72 ? 2.953 7.120 9.827 1.00 82.38 72 SER A C 1
ATOM 584 O O . SER A 1 72 ? 3.134 6.383 10.792 1.00 82.38 72 SER A O 1
ATOM 586 N N . GLU A 1 73 ? 2.781 8.432 9.933 1.00 86.38 73 GLU A N 1
ATOM 587 C CA . GLU A 1 73 ? 2.741 9.121 11.212 1.00 86.38 73 GLU A CA 1
ATOM 588 C C . GLU A 1 73 ? 1.306 9.230 11.708 1.00 86.38 73 GLU A C 1
ATOM 590 O O . GLU A 1 73 ? 1.039 8.908 12.866 1.00 86.38 73 GLU A O 1
ATOM 595 N N . LEU A 1 74 ? 0.356 9.572 10.830 1.00 86.25 74 LEU A N 1
ATOM 596 C CA . LEU A 1 74 ? -1.048 9.732 11.215 1.00 86.25 74 LEU A CA 1
ATOM 597 C C . LEU A 1 74 ? -1.612 8.467 11.874 1.00 86.25 74 LEU A C 1
ATOM 599 O O . LEU A 1 74 ? -2.288 8.560 12.898 1.00 86.25 74 LEU A O 1
ATOM 603 N N . ILE A 1 75 ? -1.305 7.282 11.331 1.00 85.69 75 ILE A N 1
ATOM 604 C CA . ILE A 1 75 ? -1.807 5.995 11.831 1.00 85.69 75 ILE A CA 1
ATOM 605 C C . ILE A 1 75 ? -1.417 5.725 13.290 1.00 85.69 75 ILE A C 1
ATOM 607 O O . ILE A 1 75 ? -2.145 5.036 14.011 1.00 85.69 75 ILE A O 1
ATOM 611 N N . LYS A 1 76 ? -0.292 6.289 13.752 1.00 87.56 76 LYS A N 1
ATOM 612 C CA . LYS A 1 76 ? 0.193 6.128 15.128 1.00 87.56 76 LYS A CA 1
ATOM 613 C C . LYS A 1 76 ? -0.750 6.807 16.120 1.00 87.56 76 LYS A C 1
ATOM 615 O O . LYS A 1 76 ? -0.974 6.259 17.198 1.00 87.56 76 LYS A O 1
ATOM 620 N N . SER A 1 77 ? -1.355 7.927 15.725 1.00 88.31 77 SER A N 1
ATOM 621 C CA . SER A 1 77 ? -2.267 8.722 16.554 1.00 88.31 77 SER A CA 1
ATOM 622 C C . SER A 1 77 ? -3.752 8.350 16.392 1.00 88.31 77 SER A C 1
ATOM 624 O O . SER A 1 77 ? -4.599 8.899 17.097 1.00 88.31 77 SER A O 1
ATOM 626 N N . ILE A 1 78 ? -4.107 7.418 15.495 1.00 85.75 78 ILE A N 1
ATOM 627 C CA . ILE A 1 78 ? -5.490 6.930 15.359 1.00 85.75 78 ILE A CA 1
ATOM 628 C C . ILE A 1 78 ? -5.800 5.926 16.479 1.00 85.75 78 ILE A C 1
ATOM 630 O O . ILE A 1 78 ? -5.124 4.901 16.638 1.00 85.75 78 ILE A O 1
ATOM 634 N N . ASN A 1 79 ? -6.881 6.204 17.211 1.00 85.31 79 ASN A N 1
ATOM 635 C CA . ASN A 1 79 ? -7.397 5.345 18.283 1.00 85.31 79 ASN A CA 1
ATOM 636 C C . ASN A 1 79 ? -8.570 4.461 17.838 1.00 85.31 79 ASN A C 1
ATOM 638 O O . ASN A 1 79 ? -8.810 3.415 18.429 1.00 85.31 79 ASN A O 1
ATOM 642 N N . THR A 1 80 ? -9.300 4.866 16.800 1.00 85.31 80 THR A N 1
ATOM 643 C CA . THR A 1 80 ? -10.456 4.126 16.284 1.00 85.31 80 THR A CA 1
ATOM 644 C C . THR A 1 80 ? -10.011 2.805 15.645 1.00 85.31 80 THR A C 1
ATOM 646 O O . THR A 1 80 ? -9.122 2.839 14.787 1.00 85.31 80 THR A O 1
ATOM 649 N N . PRO A 1 81 ? -10.613 1.654 16.007 1.00 88.81 81 PRO A N 1
ATOM 650 C CA . PRO A 1 81 ? -10.398 0.395 15.305 1.00 88.81 81 PRO A CA 1
ATOM 651 C C . PRO A 1 81 ? -10.561 0.570 13.798 1.00 88.81 81 PRO A C 1
ATOM 653 O O . PRO A 1 81 ? -11.578 1.074 13.316 1.00 88.81 81 PRO A O 1
ATOM 656 N N . THR A 1 82 ? -9.524 0.197 13.055 1.00 88.12 82 THR A N 1
ATOM 657 C CA . THR A 1 82 ? -9.449 0.451 11.617 1.00 88.12 82 THR A CA 1
ATOM 658 C C . THR A 1 82 ? -9.049 -0.816 10.880 1.00 88.12 82 THR A C 1
ATOM 660 O O . THR A 1 82 ? -8.116 -1.505 11.292 1.00 88.12 82 THR A O 1
ATOM 663 N N . PHE A 1 83 ? -9.736 -1.110 9.780 1.00 90.62 83 PHE A N 1
ATOM 664 C CA . PHE A 1 83 ? -9.318 -2.130 8.826 1.00 90.62 83 PHE A CA 1
ATOM 665 C C . PHE A 1 83 ? -8.653 -1.470 7.629 1.00 90.62 83 PHE A C 1
ATOM 667 O O . PHE A 1 83 ? -9.231 -0.580 6.999 1.00 90.62 83 PHE A O 1
ATOM 674 N N . ILE A 1 84 ? -7.443 -1.924 7.330 1.00 90.88 84 ILE A N 1
ATOM 675 C CA . ILE A 1 84 ? -6.619 -1.414 6.245 1.00 90.88 84 ILE A CA 1
ATOM 676 C C . ILE A 1 84 ? -6.612 -2.418 5.108 1.00 90.88 84 ILE A C 1
ATOM 678 O O . ILE A 1 84 ? -6.223 -3.571 5.288 1.00 90.88 84 ILE A O 1
ATOM 682 N N . LEU A 1 85 ? -7.003 -1.943 3.934 1.00 91.88 85 LEU A N 1
ATOM 683 C CA . LEU A 1 85 ? -6.927 -2.684 2.687 1.00 91.88 85 LEU A CA 1
ATOM 684 C C . LEU A 1 85 ? -6.055 -1.919 1.699 1.00 91.88 85 LEU A C 1
ATOM 686 O O . LEU A 1 85 ? -6.274 -0.721 1.487 1.00 91.88 85 LEU A O 1
ATOM 690 N N . ASN A 1 86 ? -5.103 -2.620 1.089 1.00 91.69 86 ASN A N 1
ATOM 691 C CA . ASN A 1 86 ? -4.344 -2.107 -0.044 1.00 91.69 86 ASN A CA 1
ATOM 692 C C . ASN A 1 86 ? -3.665 -3.230 -0.818 1.00 91.69 86 ASN A C 1
ATOM 694 O O . ASN A 1 86 ? -3.249 -4.220 -0.226 1.00 91.69 86 ASN A O 1
ATOM 698 N N . SER A 1 87 ? -3.389 -2.998 -2.095 1.00 93.25 87 SER A N 1
ATOM 699 C CA . SER A 1 87 ? -2.392 -3.797 -2.794 1.00 93.25 87 SER A CA 1
ATOM 700 C C . SER A 1 87 ? -0.967 -3.447 -2.324 1.00 93.25 87 SER A C 1
ATOM 702 O O . SER A 1 87 ? -0.612 -2.283 -2.130 1.00 93.25 87 SER A O 1
ATOM 704 N N . GLY A 1 88 ? -0.101 -4.449 -2.175 1.00 93.81 88 GLY A N 1
ATOM 705 C CA . GLY A 1 88 ? 1.343 -4.263 -1.998 1.00 93.81 88 GLY A CA 1
ATOM 706 C C . GLY A 1 88 ? 2.059 -3.709 -3.234 1.00 93.81 88 GLY A C 1
ATOM 707 O O . GLY A 1 88 ? 3.179 -3.216 -3.111 1.00 93.81 88 GLY A O 1
ATOM 708 N N . TYR A 1 89 ? 1.409 -3.778 -4.394 1.00 94.56 89 TYR A N 1
ATOM 709 C CA . TYR A 1 89 ? 1.854 -3.278 -5.692 1.00 94.56 89 TYR A CA 1
ATOM 710 C C . TYR A 1 89 ? 0.754 -2.412 -6.318 1.00 94.56 89 TYR A C 1
ATOM 712 O O . TYR A 1 89 ? 0.352 -2.649 -7.455 1.00 94.56 89 TYR A O 1
ATOM 720 N N . ASP A 1 90 ? 0.233 -1.446 -5.556 1.00 93.25 90 ASP A N 1
ATOM 721 C CA . ASP A 1 90 ? -0.820 -0.550 -6.033 1.00 93.25 90 ASP A CA 1
ATOM 722 C C . ASP A 1 90 ? -0.374 0.164 -7.317 1.00 93.25 90 ASP A C 1
ATOM 724 O O . ASP A 1 90 ? 0.630 0.886 -7.350 1.00 93.25 90 ASP A O 1
ATOM 728 N N . SER A 1 91 ? -1.105 -0.100 -8.394 1.00 92.75 91 SER A N 1
ATOM 729 C CA . SER A 1 91 ? -0.751 0.308 -9.750 1.00 92.75 91 SER A CA 1
ATOM 730 C C . SER A 1 91 ? -0.759 1.821 -9.910 1.00 92.75 91 SER A C 1
ATOM 732 O O . SER A 1 91 ? 0.170 2.372 -10.504 1.00 92.75 91 SER A O 1
ATOM 734 N N . TRP A 1 92 ? -1.723 2.516 -9.301 1.00 90.25 92 TRP A N 1
ATOM 735 C CA . TRP A 1 92 ? -1.769 3.976 -9.329 1.00 90.25 92 TRP A CA 1
ATOM 736 C C . TRP A 1 92 ? -0.558 4.585 -8.617 1.00 90.25 92 TRP A C 1
ATOM 738 O O . TRP A 1 92 ? 0.083 5.500 -9.139 1.00 90.25 92 TRP A O 1
ATOM 748 N N . GLN A 1 93 ? -0.199 4.057 -7.448 1.00 88.88 93 GLN A N 1
ATOM 749 C CA . GLN A 1 93 ? 0.962 4.515 -6.691 1.00 88.88 93 GLN A CA 1
ATOM 750 C C . GLN A 1 93 ? 2.273 4.263 -7.438 1.00 88.88 93 GLN A C 1
ATOM 752 O O . GLN A 1 93 ? 3.147 5.131 -7.454 1.00 88.88 93 GLN A O 1
ATOM 757 N N . ILE A 1 94 ? 2.416 3.113 -8.095 1.00 90.94 94 ILE A N 1
ATOM 758 C CA . ILE A 1 94 ? 3.590 2.827 -8.924 1.00 90.94 94 ILE A CA 1
ATOM 759 C C . ILE A 1 94 ? 3.673 3.820 -10.091 1.00 90.94 94 ILE A C 1
ATOM 761 O O . ILE A 1 94 ? 4.728 4.416 -10.301 1.00 90.94 94 ILE A O 1
ATOM 765 N N . GLN A 1 95 ? 2.564 4.054 -10.796 1.00 90.25 95 GLN A N 1
ATOM 766 C CA . GLN A 1 95 ? 2.519 4.915 -11.982 1.00 90.25 95 GLN A CA 1
ATOM 767 C C . GLN A 1 95 ? 2.710 6.404 -11.686 1.00 90.25 95 GLN A C 1
ATOM 769 O O . GLN A 1 95 ? 3.270 7.112 -12.515 1.00 90.25 95 GLN A O 1
ATOM 774 N N . ASN A 1 96 ? 2.239 6.884 -10.533 1.00 86.94 96 ASN A N 1
ATOM 775 C CA . ASN A 1 96 ? 2.209 8.318 -10.237 1.00 86.94 96 ASN A CA 1
ATOM 776 C C . ASN A 1 96 ? 3.254 8.727 -9.194 1.00 86.94 96 ASN A C 1
ATOM 778 O O . ASN A 1 96 ? 3.786 9.831 -9.258 1.00 86.94 96 ASN A O 1
ATOM 782 N N . VAL A 1 97 ? 3.566 7.862 -8.225 1.00 86.31 97 VAL A N 1
ATOM 783 C CA . VAL A 1 97 ? 4.450 8.209 -7.099 1.00 86.31 97 VAL A CA 1
ATOM 784 C C . VAL A 1 97 ? 5.860 7.679 -7.315 1.00 86.31 97 VAL A C 1
ATOM 786 O O . VAL A 1 97 ? 6.824 8.437 -7.202 1.00 86.31 97 VAL A O 1
ATOM 789 N N . LEU A 1 98 ? 5.994 6.379 -7.583 1.00 89.25 98 LEU A N 1
ATOM 790 C CA . LEU A 1 98 ? 7.305 5.737 -7.692 1.00 89.25 98 LEU A CA 1
ATOM 791 C C . LEU A 1 98 ? 7.957 5.996 -9.051 1.00 89.25 98 LEU A C 1
ATOM 793 O O . LEU A 1 98 ? 9.153 6.284 -9.100 1.00 89.25 98 LEU A O 1
ATOM 797 N N . VAL A 1 99 ? 7.166 5.890 -10.122 1.00 90.75 99 VAL A N 1
ATOM 798 C CA . VAL A 1 99 ? 7.610 6.021 -11.513 1.00 90.75 99 VAL A CA 1
ATOM 799 C C . VAL A 1 99 ? 6.698 6.982 -12.296 1.00 90.75 99 VAL A C 1
ATOM 801 O O . VAL A 1 99 ? 6.052 6.569 -13.268 1.00 90.75 99 VAL A O 1
ATOM 804 N N . PRO A 1 100 ? 6.611 8.265 -11.882 1.00 86.69 100 PRO A N 1
ATOM 805 C CA . PRO A 1 100 ? 5.892 9.284 -12.648 1.00 86.69 100 PRO A CA 1
ATOM 806 C C . PRO A 1 100 ? 6.419 9.384 -14.088 1.00 86.69 100 PRO A C 1
ATOM 808 O O . PRO A 1 100 ? 7.555 8.990 -14.369 1.00 86.69 100 PRO A O 1
ATOM 811 N N . ASP A 1 101 ? 5.598 9.883 -15.015 1.00 83.56 101 ASP A N 1
ATOM 812 C CA . ASP A 1 101 ? 5.947 9.989 -16.444 1.00 83.56 101 ASP A CA 1
ATOM 813 C C . ASP A 1 101 ? 7.253 10.762 -16.677 1.00 83.56 101 ASP A C 1
ATOM 815 O O . ASP A 1 101 ? 8.057 10.383 -17.526 1.00 83.56 101 ASP A O 1
ATOM 819 N N . GLU A 1 102 ? 7.521 11.775 -15.857 1.00 77.50 102 GLU A N 1
ATOM 820 C CA . GLU A 1 102 ? 8.732 12.591 -15.919 1.00 77.50 102 GLU A CA 1
ATOM 821 C C . GLU A 1 102 ? 10.006 11.810 -15.554 1.00 77.50 102 GLU A C 1
ATOM 823 O O . GLU A 1 102 ? 11.095 12.203 -15.970 1.00 77.50 102 GLU A O 1
ATOM 828 N N . SER A 1 103 ? 9.873 10.697 -14.819 1.00 74.56 103 SER A N 1
ATOM 829 C CA . SER A 1 103 ? 11.002 9.924 -14.280 1.00 74.56 103 SER A CA 1
ATOM 830 C C . SER A 1 103 ? 11.511 8.777 -15.147 1.00 74.56 103 SER A C 1
ATOM 832 O O . SER A 1 103 ? 12.461 8.086 -14.790 1.00 74.56 103 SER A O 1
ATOM 834 N N . SER A 1 104 ? 10.902 8.541 -16.314 1.00 68.25 104 SER A N 1
ATOM 835 C CA . SER A 1 104 ? 11.383 7.515 -17.250 1.00 68.25 104 SER A CA 1
ATOM 836 C C . SER A 1 104 ? 11.509 8.050 -18.680 1.00 68.25 104 SER A C 1
ATOM 838 O O . SER A 1 104 ? 10.755 7.638 -19.563 1.00 68.25 104 SER A O 1
ATOM 840 N N . PRO A 1 105 ? 12.492 8.933 -18.953 1.00 64.06 105 PRO A N 1
ATOM 841 C CA . PRO A 1 105 ? 12.676 9.512 -20.286 1.00 64.06 105 PRO A CA 1
ATOM 842 C C . PRO A 1 105 ? 13.025 8.472 -21.361 1.00 64.06 105 PRO A C 1
ATOM 844 O O . PRO A 1 105 ? 12.697 8.655 -22.530 1.00 64.06 105 PRO A O 1
ATOM 847 N N . GLU A 1 106 ? 13.676 7.366 -20.980 1.00 66.38 106 GLU A N 1
ATOM 848 C CA . GLU A 1 106 ? 14.104 6.311 -21.913 1.00 66.38 106 GLU A CA 1
ATOM 849 C C . GLU A 1 106 ? 13.040 5.226 -22.170 1.00 66.38 106 GLU A C 1
ATOM 851 O O . GLU A 1 106 ? 13.343 4.197 -22.771 1.00 66.38 106 GLU A O 1
ATOM 856 N N . ASN A 1 107 ? 11.788 5.422 -21.732 1.00 71.69 107 ASN A N 1
ATOM 857 C CA . ASN A 1 107 ? 10.686 4.449 -21.838 1.00 71.69 107 ASN A CA 1
ATOM 858 C C . ASN A 1 107 ? 10.938 3.088 -21.159 1.00 71.69 107 ASN A C 1
ATOM 860 O O . ASN A 1 107 ? 10.104 2.190 -21.284 1.00 71.69 107 ASN A O 1
ATOM 864 N N . SER A 1 108 ? 12.040 2.917 -20.423 1.00 84.81 108 SER A N 1
ATOM 865 C CA . SER A 1 108 ? 12.409 1.635 -19.810 1.00 84.81 108 SER A CA 1
ATOM 866 C C . SER A 1 108 ? 11.341 1.123 -18.843 1.00 84.81 108 SER A C 1
ATOM 868 O O . SER A 1 108 ? 11.114 -0.079 -18.761 1.00 84.81 108 SER A O 1
ATOM 870 N N . TRP A 1 109 ? 10.624 2.025 -18.170 1.00 92.19 109 TRP A N 1
ATOM 871 C CA . TRP A 1 109 ? 9.542 1.680 -17.248 1.00 92.19 109 TRP A CA 1
ATOM 872 C C . TRP A 1 109 ? 8.140 1.738 -17.852 1.00 92.19 109 TRP A C 1
ATOM 874 O O . TRP A 1 109 ? 7.184 1.393 -17.159 1.00 92.19 109 TRP A O 1
ATOM 884 N N . LEU A 1 110 ? 7.991 2.162 -19.111 1.00 89.38 110 LEU A N 1
ATOM 885 C CA . LEU A 1 110 ? 6.686 2.444 -19.713 1.00 89.38 110 LEU A CA 1
ATOM 886 C C . LEU A 1 110 ? 5.764 1.217 -19.686 1.00 89.38 110 LEU A C 1
ATOM 888 O O . LEU A 1 110 ? 4.618 1.315 -19.252 1.00 89.38 110 LEU A O 1
ATOM 892 N N . THR A 1 111 ? 6.271 0.056 -20.104 1.00 91.94 111 THR A N 1
ATOM 893 C CA . THR A 1 111 ? 5.509 -1.201 -20.096 1.00 91.94 111 THR A CA 1
ATOM 894 C C . THR A 1 111 ? 5.368 -1.762 -18.684 1.00 91.94 111 THR A C 1
ATOM 896 O O . THR A 1 111 ? 4.264 -2.106 -18.276 1.00 91.94 111 THR A O 1
ATOM 899 N N . CYS A 1 112 ? 6.449 -1.763 -17.900 1.00 93.25 112 CYS A N 1
ATOM 900 C CA . CYS A 1 112 ? 6.461 -2.283 -16.531 1.00 93.25 112 CYS A CA 1
ATOM 901 C C . CYS A 1 112 ? 5.448 -1.581 -15.609 1.00 93.25 112 CYS A C 1
ATOM 903 O O . CYS A 1 112 ? 4.695 -2.235 -14.888 1.00 93.25 112 CYS A O 1
ATOM 905 N N . LYS A 1 113 ? 5.369 -0.244 -15.645 1.00 91.75 113 LYS A N 1
ATOM 906 C CA . LYS A 1 113 ? 4.412 0.499 -14.811 1.00 91.75 113 LYS A CA 1
ATOM 907 C C . LYS A 1 113 ? 2.975 0.414 -15.325 1.00 91.75 113 LYS A C 1
ATOM 909 O O . LYS A 1 113 ? 2.051 0.663 -14.560 1.00 91.75 113 LYS A O 1
ATOM 914 N N . ALA A 1 114 ? 2.771 0.080 -16.599 1.00 91.38 114 ALA A N 1
ATOM 91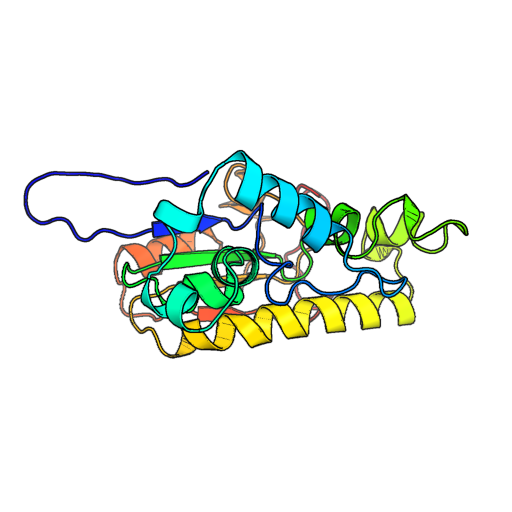5 C CA . ALA A 1 114 ? 1.445 -0.206 -17.139 1.00 91.38 114 ALA A CA 1
ATOM 916 C C . ALA A 1 114 ? 0.979 -1.619 -16.756 1.00 91.38 114 ALA A C 1
ATOM 918 O O . ALA A 1 114 ? -0.207 -1.841 -16.520 1.00 91.38 114 ALA A O 1
ATOM 919 N N . ASN A 1 115 ? 1.911 -2.567 -16.666 1.00 92.62 115 ASN A N 1
ATOM 920 C CA . ASN A 1 115 ? 1.643 -3.956 -16.344 1.00 92.62 115 ASN A CA 1
ATOM 921 C C . ASN A 1 115 ? 2.877 -4.600 -15.699 1.00 92.62 115 ASN A C 1
ATOM 923 O O . ASN A 1 115 ? 3.886 -4.840 -16.359 1.00 92.62 115 ASN A O 1
ATOM 927 N N . ILE A 1 116 ? 2.758 -4.973 -14.421 1.00 95.12 116 ILE A N 1
ATOM 928 C CA . ILE A 1 116 ? 3.857 -5.563 -13.639 1.00 95.12 116 ILE A CA 1
ATOM 929 C C . ILE A 1 116 ? 4.466 -6.832 -14.268 1.00 95.12 116 ILE A C 1
ATOM 931 O O . ILE A 1 116 ? 5.594 -7.209 -13.960 1.00 95.12 116 ILE A O 1
ATOM 935 N N . ARG A 1 117 ? 3.723 -7.525 -15.144 1.00 94.12 117 ARG A N 1
ATOM 936 C CA . ARG A 1 117 ? 4.198 -8.726 -15.855 1.00 94.12 117 ARG A CA 1
ATOM 937 C C . ARG A 1 117 ? 5.275 -8.416 -16.888 1.00 94.12 117 ARG A C 1
ATOM 939 O O . ARG A 1 117 ? 6.031 -9.314 -17.238 1.00 94.12 117 ARG A O 1
ATOM 946 N N . ASP A 1 118 ? 5.325 -7.171 -17.345 1.00 94.56 118 ASP A N 1
ATOM 947 C CA . ASP A 1 118 ? 6.266 -6.699 -18.355 1.00 94.56 118 ASP A CA 1
ATOM 948 C C . ASP A 1 118 ? 7.524 -6.081 -17.718 1.00 94.56 118 ASP A C 1
ATOM 950 O O . ASP A 1 118 ? 8.354 -5.512 -18.423 1.00 94.56 118 ASP A O 1
ATOM 954 N N . CYS A 1 119 ? 7.663 -6.176 -16.390 1.00 95.19 119 CYS A N 1
ATOM 955 C CA . CYS A 1 119 ? 8.846 -5.736 -15.664 1.00 95.19 119 CYS A CA 1
ATOM 956 C C . CYS A 1 119 ? 9.988 -6.752 -15.764 1.00 95.19 119 CYS A C 1
ATOM 958 O O . CYS A 1 119 ? 9.784 -7.957 -15.591 1.00 95.19 119 CYS A O 1
ATOM 960 N N . ASP A 1 120 ? 11.211 -6.259 -15.952 1.00 95.31 120 ASP A N 1
ATOM 961 C CA . ASP A 1 120 ? 12.415 -7.067 -15.770 1.00 95.31 120 ASP A CA 1
ATOM 962 C C . ASP A 1 120 ? 12.735 -7.301 -14.278 1.00 95.31 120 ASP A C 1
ATOM 964 O O . ASP A 1 120 ? 12.119 -6.726 -13.376 1.00 95.31 120 ASP A O 1
ATOM 968 N N . SER A 1 121 ? 13.717 -8.163 -13.995 1.00 96.12 121 SER A N 1
ATOM 969 C CA . SER A 1 121 ? 14.092 -8.513 -12.619 1.00 96.12 121 SER A CA 1
ATOM 970 C C . SER A 1 121 ? 14.541 -7.310 -11.785 1.00 96.12 121 SER A C 1
ATOM 972 O O . SER A 1 121 ? 14.224 -7.238 -10.601 1.00 96.12 121 SER A O 1
ATOM 974 N N . THR A 1 122 ? 15.239 -6.349 -12.390 1.00 95.44 122 THR A N 1
ATOM 975 C CA . THR A 1 122 ? 15.739 -5.146 -11.704 1.00 95.44 122 THR A CA 1
ATOM 976 C C . THR A 1 122 ? 14.580 -4.221 -11.342 1.00 95.44 122 THR A C 1
ATOM 978 O O . THR A 1 122 ? 14.526 -3.662 -10.246 1.00 95.44 122 THR A O 1
ATOM 981 N N . GLN A 1 123 ? 13.611 -4.086 -12.246 1.00 95.31 123 GLN A N 1
ATOM 982 C CA . GLN A 1 123 ? 12.396 -3.317 -12.002 1.00 95.31 123 GLN A CA 1
ATOM 983 C C . GLN A 1 123 ? 11.550 -3.954 -10.895 1.00 95.31 123 GLN A C 1
ATOM 985 O O . GLN A 1 123 ? 11.099 -3.258 -9.984 1.00 95.31 123 GLN A O 1
ATOM 990 N N . ILE A 1 124 ? 11.399 -5.280 -10.914 1.00 97.19 124 ILE A N 1
ATOM 991 C CA . ILE A 1 124 ? 10.712 -6.024 -9.853 1.00 97.19 124 ILE A CA 1
ATOM 992 C C . ILE A 1 124 ? 11.394 -5.825 -8.491 1.00 97.19 124 ILE A C 1
ATOM 994 O O . ILE A 1 124 ? 10.697 -5.587 -7.504 1.00 97.19 124 ILE A O 1
ATOM 998 N N . GLU A 1 125 ? 12.727 -5.827 -8.414 1.00 96.62 125 GLU A N 1
ATOM 999 C CA . GLU A 1 125 ? 13.450 -5.553 -7.161 1.00 96.62 125 GLU A CA 1
ATOM 1000 C C . GLU A 1 125 ? 13.136 -4.162 -6.588 1.00 96.62 125 GLU A C 1
ATOM 1002 O O . GLU A 1 125 ? 12.931 -4.009 -5.378 1.00 96.62 125 GLU A O 1
ATOM 1007 N N . VAL A 1 126 ? 13.028 -3.145 -7.447 1.00 94.56 126 VAL A N 1
ATOM 1008 C CA . VAL A 1 126 ? 12.605 -1.798 -7.037 1.00 94.56 126 VAL A CA 1
ATOM 1009 C C . VAL A 1 126 ? 11.168 -1.819 -6.499 1.00 94.56 126 VAL A C 1
ATOM 1011 O O . VAL A 1 126 ? 10.904 -1.225 -5.448 1.00 94.56 126 VAL A O 1
ATOM 1014 N N . LEU A 1 127 ? 10.250 -2.549 -7.144 1.00 95.44 127 LEU A N 1
ATOM 1015 C CA . LEU A 1 127 ? 8.872 -2.712 -6.664 1.00 95.44 127 LEU A CA 1
ATOM 1016 C C . LEU A 1 127 ? 8.799 -3.496 -5.338 1.00 95.44 127 LEU A C 1
ATOM 1018 O O . LEU A 1 127 ? 8.009 -3.148 -4.457 1.00 95.44 127 LEU A O 1
ATOM 1022 N N . HIS A 1 128 ? 9.649 -4.503 -5.129 1.00 96.50 128 HIS A N 1
ATOM 1023 C CA . HIS A 1 128 ? 9.777 -5.191 -3.837 1.00 96.50 128 HIS A CA 1
ATOM 1024 C C . HIS A 1 128 ? 10.278 -4.240 -2.749 1.00 96.50 128 HIS A C 1
ATOM 1026 O O . HIS A 1 128 ? 9.711 -4.186 -1.654 1.00 96.50 128 HIS A O 1
ATOM 1032 N N . GLY A 1 129 ? 11.287 -3.418 -3.053 1.00 93.69 129 GLY A N 1
ATOM 1033 C CA . GLY A 1 129 ? 11.751 -2.356 -2.161 1.00 93.69 129 GLY A CA 1
ATOM 1034 C C . GLY A 1 129 ? 10.646 -1.348 -1.831 1.00 93.69 129 GLY A C 1
ATOM 1035 O O . GLY A 1 129 ? 10.544 -0.871 -0.692 1.00 93.69 129 GLY A O 1
ATOM 1036 N N . PHE A 1 130 ? 9.777 -1.059 -2.799 1.00 90.75 130 PHE A N 1
ATOM 1037 C CA . PHE A 1 130 ? 8.608 -0.218 -2.598 1.00 90.75 130 PHE A CA 1
ATOM 1038 C C . PHE A 1 130 ? 7.624 -0.844 -1.600 1.00 90.75 130 PHE A C 1
ATOM 1040 O O . PHE A 1 130 ? 7.371 -0.280 -0.529 1.00 90.75 130 PHE A O 1
ATOM 1047 N N . ARG A 1 131 ? 7.176 -2.067 -1.876 1.00 93.12 131 ARG A N 1
ATOM 1048 C CA . ARG A 1 131 ? 6.297 -2.840 -0.994 1.00 93.12 131 ARG A CA 1
ATOM 1049 C C . ARG A 1 131 ? 6.864 -2.997 0.420 1.00 93.12 131 ARG A C 1
ATOM 1051 O O . ARG A 1 131 ? 6.144 -2.819 1.402 1.00 93.12 131 ARG A O 1
ATOM 1058 N N . LYS A 1 132 ? 8.154 -3.319 0.543 1.00 93.31 132 LYS A N 1
ATOM 1059 C CA . LYS A 1 132 ? 8.817 -3.605 1.823 1.00 93.31 132 LYS A CA 1
ATOM 1060 C C . LYS A 1 132 ? 8.726 -2.444 2.807 1.00 93.31 132 LYS A C 1
ATOM 1062 O O . LYS A 1 132 ? 8.529 -2.680 3.996 1.00 93.31 132 LYS A O 1
ATOM 1067 N N . THR A 1 133 ? 8.857 -1.205 2.342 1.00 88.75 133 THR A N 1
ATOM 1068 C CA . THR A 1 133 ? 8.698 -0.039 3.225 1.00 88.75 133 THR A CA 1
ATOM 1069 C C . THR A 1 133 ? 7.249 0.131 3.650 1.00 88.75 133 THR A C 1
ATOM 1071 O O . THR A 1 133 ? 7.024 0.261 4.842 1.00 88.75 133 THR A O 1
ATOM 1074 N N . MET A 1 134 ? 6.278 0.021 2.731 1.00 88.81 134 MET A N 1
ATOM 1075 C CA . MET A 1 134 ? 4.854 0.114 3.086 1.00 88.81 134 MET A CA 1
ATOM 1076 C C . MET A 1 134 ? 4.492 -0.917 4.166 1.00 88.81 134 MET A C 1
ATOM 1078 O O . MET A 1 134 ? 3.917 -0.579 5.198 1.00 88.81 134 MET A O 1
ATOM 1082 N N . VAL A 1 135 ? 4.899 -2.176 3.973 1.00 91.12 135 VAL A N 1
ATOM 1083 C CA . VAL A 1 135 ? 4.729 -3.243 4.973 1.00 91.12 135 VAL A CA 1
ATOM 1084 C C . VAL A 1 135 ? 5.472 -2.919 6.273 1.00 91.12 135 VAL A C 1
ATOM 1086 O O . VAL A 1 135 ? 4.964 -3.181 7.362 1.00 91.12 135 VAL A O 1
ATOM 1089 N N . GLY A 1 136 ? 6.674 -2.348 6.171 1.00 90.31 136 GLY A N 1
ATOM 1090 C CA . GLY A 1 136 ? 7.474 -1.903 7.307 1.00 90.31 136 GLY A CA 1
ATOM 1091 C C . GLY A 1 136 ? 6.763 -0.856 8.159 1.00 90.31 136 GLY A C 1
ATOM 1092 O O . GLY A 1 136 ? 6.767 -0.974 9.383 1.00 90.31 136 GLY A O 1
ATOM 1093 N N . ASP A 1 137 ? 6.107 0.110 7.532 1.00 85.94 137 ASP A N 1
ATOM 1094 C CA . ASP A 1 137 ? 5.423 1.179 8.246 1.00 85.94 137 ASP A CA 1
ATOM 1095 C C . ASP A 1 137 ? 4.075 0.729 8.833 1.00 85.94 137 ASP A C 1
ATOM 1097 O O . ASP A 1 137 ? 3.642 1.217 9.878 1.00 85.94 137 ASP A O 1
ATOM 1101 N N . LEU A 1 138 ? 3.442 -0.279 8.226 1.00 88.00 138 LEU A N 1
ATOM 1102 C CA . LEU A 1 138 ? 2.247 -0.934 8.762 1.00 88.00 138 LEU A CA 1
ATOM 1103 C C . LEU A 1 138 ? 2.535 -1.822 9.984 1.00 88.00 138 LEU A C 1
ATOM 1105 O O . LEU A 1 138 ? 1.597 -2.315 10.610 1.00 88.00 138 LEU A O 1
ATOM 1109 N N . LYS A 1 139 ? 3.800 -2.005 10.392 1.00 88.94 139 LYS A N 1
ATOM 1110 C CA . LYS A 1 139 ? 4.143 -2.778 11.601 1.00 88.94 139 LYS A CA 1
ATOM 1111 C C . LYS A 1 139 ? 3.466 -2.247 12.860 1.00 88.94 139 LYS A C 1
ATOM 1113 O O . LYS A 1 139 ? 3.082 -3.048 13.701 1.00 88.94 139 LYS A O 1
ATOM 1118 N N . VAL A 1 140 ? 3.230 -0.938 12.959 1.00 86.88 140 VAL A N 1
ATOM 1119 C CA . VAL A 1 140 ? 2.497 -0.338 14.091 1.00 86.88 140 VAL A CA 1
ATOM 1120 C C . VAL A 1 140 ? 1.067 -0.877 14.235 1.00 86.88 140 VAL A C 1
ATOM 1122 O O . VAL A 1 140 ? 0.501 -0.871 15.324 1.00 86.88 140 VAL A O 1
ATOM 1125 N N . VAL A 1 141 ? 0.475 -1.385 13.151 1.00 86.69 141 VAL A N 1
ATOM 1126 C CA . VAL A 1 141 ? -0.855 -2.007 13.165 1.00 86.69 141 VAL A CA 1
ATOM 1127 C C . VAL A 1 141 ? -0.808 -3.389 13.804 1.00 86.69 141 VAL A C 1
ATOM 1129 O O . VAL A 1 141 ? -1.805 -3.823 14.376 1.00 86.69 141 VAL A O 1
ATOM 1132 N N . GLN A 1 142 ? 0.331 -4.087 13.762 1.00 85.62 142 GLN A N 1
ATOM 1133 C CA . GLN A 1 142 ? 0.469 -5.438 14.319 1.00 85.62 142 GLN A CA 1
ATOM 1134 C C . GLN A 1 142 ? 0.207 -5.473 15.829 1.00 85.62 142 GLN A C 1
ATOM 1136 O O . GLN A 1 142 ? -0.422 -6.419 16.308 1.00 85.62 142 GLN A O 1
ATOM 1141 N N . ASP A 1 143 ? 0.524 -4.390 16.536 1.00 86.25 143 ASP A N 1
ATOM 1142 C CA . ASP A 1 143 ? 0.308 -4.267 17.981 1.00 86.25 143 ASP A CA 1
ATOM 1143 C C . ASP A 1 143 ? -1.123 -3.824 18.354 1.00 86.25 143 ASP A C 1
ATOM 1145 O O . ASP A 1 143 ? -1.533 -3.936 19.507 1.00 86.25 143 ASP A O 1
ATOM 1149 N N . LYS A 1 144 ? -1.929 -3.353 17.390 1.00 88.12 144 LYS A N 1
ATOM 1150 C CA . LYS A 1 144 ? -3.306 -2.884 17.635 1.00 88.12 144 LYS A CA 1
ATOM 1151 C C . LYS A 1 144 ? -4.312 -4.032 17.505 1.00 88.12 144 LYS A C 1
ATOM 1153 O O . LYS A 1 144 ? -4.638 -4.442 16.395 1.00 88.12 144 LYS A O 1
ATOM 1158 N N . GLU A 1 145 ? -4.777 -4.603 18.613 1.00 86.38 145 GLU A N 1
ATOM 1159 C CA . GLU A 1 145 ? -5.550 -5.863 18.601 1.00 86.38 145 GLU A CA 1
ATOM 1160 C C . GLU A 1 145 ? -6.868 -5.800 17.814 1.00 86.38 145 GLU A C 1
ATOM 1162 O O . GLU A 1 145 ? -7.182 -6.740 17.089 1.00 86.38 145 GLU A O 1
ATOM 1167 N N . GLU A 1 146 ? -7.599 -4.688 17.915 1.00 88.00 146 GLU A N 1
ATOM 1168 C CA . GLU A 1 146 ? -8.906 -4.487 17.265 1.00 88.00 146 GLU A CA 1
ATOM 1169 C C . GLU A 1 146 ? -8.794 -4.053 15.793 1.00 88.00 146 GLU A C 1
ATOM 1171 O O . GLU A 1 146 ? -9.798 -3.801 15.127 1.00 88.00 146 GLU A O 1
ATOM 1176 N N . TRP A 1 147 ? -7.576 -3.920 15.268 1.00 90.81 147 TRP A N 1
ATOM 1177 C CA . TRP A 1 147 ? -7.338 -3.470 13.901 1.00 90.81 147 TRP A CA 1
ATOM 1178 C C . TRP A 1 147 ? -7.223 -4.638 12.929 1.00 90.81 147 TRP A C 1
ATOM 1180 O O . TRP A 1 147 ? -6.742 -5.720 13.278 1.00 90.81 147 TRP A O 1
ATOM 1190 N N . GLY A 1 148 ? -7.632 -4.377 11.691 1.00 91.38 148 GLY A N 1
ATOM 1191 C CA . GLY A 1 148 ? -7.547 -5.316 10.584 1.00 91.38 148 GLY A CA 1
ATOM 1192 C C . GLY A 1 148 ? -6.559 -4.863 9.512 1.00 91.38 148 GLY A C 1
ATOM 1193 O O . GLY A 1 148 ? -6.325 -3.669 9.326 1.00 91.38 148 GLY A O 1
ATOM 1194 N N . LEU A 1 149 ? -5.987 -5.823 8.797 1.00 91.62 149 LEU A N 1
ATOM 1195 C CA . LEU A 1 149 ? -5.070 -5.604 7.691 1.00 91.62 149 LEU A CA 1
ATOM 1196 C C . LEU A 1 149 ? -5.274 -6.694 6.633 1.00 91.62 149 LEU A C 1
ATOM 1198 O O . LEU A 1 149 ? -5.305 -7.877 6.969 1.00 91.62 149 LEU A O 1
ATOM 1202 N N . PHE A 1 150 ? -5.388 -6.289 5.373 1.00 93.94 150 PHE A N 1
ATOM 1203 C CA . PHE A 1 150 ? -5.401 -7.169 4.209 1.00 93.94 150 PHE A CA 1
ATOM 1204 C C . PHE A 1 150 ? -4.557 -6.521 3.112 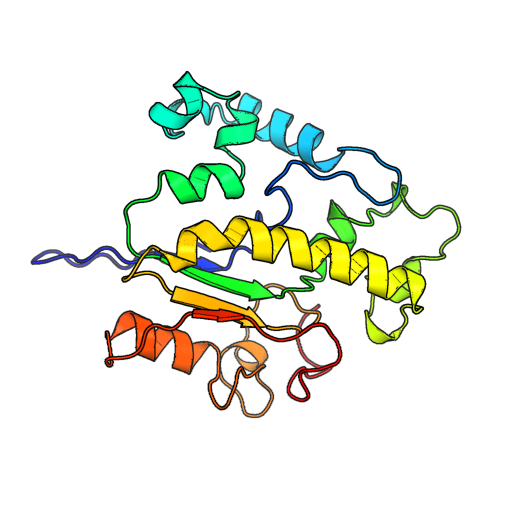1.00 93.94 150 PHE A C 1
ATOM 1206 O O . PHE A 1 150 ? -4.968 -5.523 2.519 1.00 93.94 150 PHE A O 1
ATOM 1213 N N . ILE A 1 151 ? -3.354 -7.055 2.896 1.00 94.50 151 ILE A N 1
ATOM 1214 C CA . ILE A 1 151 ? -2.402 -6.561 1.899 1.00 94.50 151 ILE A CA 1
ATOM 1215 C C . ILE A 1 151 ? -2.083 -7.674 0.912 1.00 94.50 151 ILE A C 1
ATOM 1217 O O . ILE A 1 151 ? -1.246 -8.524 1.216 1.00 94.50 151 ILE A O 1
ATOM 1221 N N . ASP A 1 152 ? -2.733 -7.682 -0.249 1.00 95.44 152 ASP A N 1
ATOM 1222 C CA . ASP A 1 152 ? -2.452 -8.652 -1.310 1.00 95.44 152 ASP A CA 1
ATOM 1223 C C . ASP A 1 152 ? -1.261 -8.250 -2.190 1.00 95.44 152 ASP A C 1
ATOM 1225 O O . ASP A 1 152 ? -0.762 -7.126 -2.137 1.00 95.44 152 ASP A O 1
ATOM 1229 N N . SER A 1 153 ? -0.763 -9.191 -2.988 1.00 95.81 153 SER A N 1
ATOM 1230 C CA . SER A 1 153 ? 0.355 -8.975 -3.913 1.00 95.81 153 SER A CA 1
ATOM 1231 C C . SER A 1 153 ? -0.072 -8.692 -5.361 1.00 95.81 153 SER A C 1
ATOM 1233 O O . SER A 1 153 ? 0.763 -8.766 -6.264 1.00 95.81 153 SER A O 1
ATOM 1235 N N . CYS A 1 154 ? -1.343 -8.357 -5.612 1.00 95.62 154 CYS A N 1
ATOM 1236 C CA . CYS A 1 154 ? -1.848 -8.144 -6.967 1.00 95.62 154 CYS A CA 1
ATOM 1237 C C . CYS A 1 154 ? -1.563 -6.731 -7.463 1.00 95.62 154 CYS A C 1
ATOM 1239 O O . CYS A 1 154 ? -1.750 -5.770 -6.737 1.00 95.62 154 CYS A O 1
ATOM 1241 N N . PHE A 1 155 ? -1.188 -6.572 -8.727 1.00 95.19 155 PHE A N 1
ATOM 1242 C CA . PHE A 1 155 ? -1.056 -5.250 -9.339 1.00 95.19 155 PHE A CA 1
ATOM 1243 C C . PHE A 1 155 ? -2.441 -4.698 -9.703 1.00 95.19 155 PHE A C 1
ATOM 1245 O O . PHE A 1 155 ? -3.011 -5.071 -10.726 1.00 95.19 155 PHE A O 1
ATOM 1252 N N . THR A 1 156 ? -3.025 -3.912 -8.800 1.00 92.62 156 THR A N 1
ATOM 1253 C CA . THR A 1 156 ? -4.410 -3.426 -8.882 1.00 92.62 156 THR A CA 1
ATOM 1254 C C . THR A 1 156 ? -4.593 -2.161 -8.047 1.00 92.62 156 THR A C 1
ATOM 1256 O O . THR A 1 156 ? -3.826 -1.923 -7.112 1.00 92.62 156 THR A O 1
ATOM 1259 N N . HIS A 1 157 ? -5.635 -1.389 -8.350 1.00 90.50 157 HIS A N 1
ATOM 1260 C CA . HIS A 1 157 ? -6.016 -0.182 -7.626 1.00 90.50 157 HIS A CA 1
ATOM 1261 C C . HIS A 1 157 ? -7.522 -0.155 -7.318 1.00 90.50 157 HIS A C 1
ATOM 1263 O O . HIS A 1 157 ? -8.323 -0.763 -8.031 1.00 90.50 157 HIS A O 1
ATOM 1269 N N . CYS A 1 158 ? -7.929 0.572 -6.268 1.00 83.88 158 CYS A N 1
ATOM 1270 C CA . CYS A 1 158 ? -9.334 0.747 -5.876 1.00 83.88 158 CYS A CA 1
ATOM 1271 C C . CYS A 1 158 ? -10.103 -0.582 -5.742 1.00 83.88 158 CYS A C 1
ATOM 1273 O O . CYS A 1 158 ? -11.056 -0.833 -6.463 1.00 83.88 158 CYS A O 1
ATOM 1275 N N . GLN A 1 159 ? -9.746 -1.458 -4.804 1.00 86.88 159 GLN A N 1
ATOM 1276 C CA . GLN A 1 159 ? -10.275 -2.835 -4.765 1.00 86.88 159 GLN A CA 1
ATOM 1277 C C . GLN A 1 159 ? -11.715 -2.995 -4.233 1.00 86.88 159 GLN A C 1
ATOM 1279 O O . GLN A 1 159 ? -12.339 -4.037 -4.427 1.00 86.88 159 GLN A O 1
ATOM 1284 N N . THR A 1 160 ? -12.267 -2.005 -3.539 1.00 86.00 160 THR A N 1
ATOM 1285 C CA . THR A 1 160 ? -13.576 -2.114 -2.857 1.00 86.00 160 THR A CA 1
ATOM 1286 C C . THR A 1 160 ? -14.793 -1.770 -3.708 1.00 86.00 160 THR A C 1
ATOM 1288 O O . THR A 1 160 ? -15.827 -2.407 -3.509 1.00 86.00 160 THR A O 1
ATOM 1291 N N . PRO A 1 161 ? -14.738 -0.822 -4.667 1.00 86.25 161 PRO A N 1
ATOM 1292 C CA . PRO A 1 161 ? -15.899 -0.479 -5.475 1.00 86.25 161 PRO A CA 1
ATOM 1293 C C . PRO A 1 161 ? -16.248 -1.582 -6.477 1.00 86.25 161 PRO A C 1
ATOM 1295 O O . PRO A 1 161 ? -17.390 -1.665 -6.928 1.00 86.25 161 PRO A O 1
ATOM 1298 N N . PHE A 1 162 ? -15.286 -2.437 -6.839 1.00 86.38 162 PHE A N 1
ATOM 1299 C CA . PHE A 1 162 ? -15.491 -3.453 -7.861 1.00 86.38 162 PHE A CA 1
ATOM 1300 C C . PHE A 1 162 ? -15.791 -4.815 -7.249 1.00 86.38 162 PHE A C 1
ATOM 1302 O O . PHE A 1 162 ? -14.985 -5.399 -6.529 1.00 86.38 162 PHE A O 1
ATOM 1309 N N . LYS A 1 163 ? -16.935 -5.386 -7.635 1.00 90.50 163 LYS A N 1
ATOM 1310 C CA . LYS A 1 163 ? -17.330 -6.749 -7.250 1.00 90.50 163 LYS A CA 1
ATOM 1311 C C . LYS A 1 163 ? -16.259 -7.788 -7.596 1.00 90.50 163 LYS A C 1
ATOM 1313 O O . LYS A 1 163 ? -16.078 -8.742 -6.848 1.00 90.50 163 LYS A O 1
ATOM 1318 N N . ILE A 1 164 ? -15.565 -7.595 -8.720 1.00 92.00 164 ILE A N 1
ATOM 1319 C CA . ILE A 1 164 ? -14.544 -8.518 -9.225 1.00 92.00 164 ILE A CA 1
ATOM 1320 C C . ILE A 1 164 ? -13.371 -8.684 -8.252 1.00 92.00 164 ILE A C 1
ATOM 1322 O O . ILE A 1 164 ? -12.916 -9.805 -8.063 1.00 92.00 164 ILE A O 1
ATOM 1326 N N . SER A 1 165 ? -12.937 -7.608 -7.591 1.00 91.81 165 SER A N 1
ATOM 1327 C CA . SER A 1 165 ? -11.904 -7.632 -6.554 1.00 91.81 165 SER A CA 1
ATOM 1328 C C . SER A 1 165 ? -12.500 -7.915 -5.174 1.00 91.81 165 SER A C 1
ATOM 1330 O O . SER A 1 165 ? -11.960 -8.728 -4.432 1.00 91.81 165 SER A O 1
ATOM 1332 N N . TRP A 1 166 ? -13.655 -7.335 -4.847 1.00 92.81 166 TRP A N 1
ATOM 1333 C CA . TRP A 1 166 ? -14.253 -7.414 -3.512 1.00 92.81 166 TRP A CA 1
ATOM 1334 C C . TRP A 1 166 ? -14.748 -8.814 -3.115 1.00 92.81 166 TRP A C 1
ATOM 1336 O O . TRP A 1 166 ? -14.379 -9.319 -2.049 1.00 92.81 166 TRP A O 1
ATOM 1346 N N . ASP A 1 167 ? -15.591 -9.430 -3.953 1.00 94.81 167 ASP A N 1
ATOM 1347 C CA . ASP A 1 167 ? -16.210 -10.730 -3.671 1.00 94.81 167 ASP A CA 1
ATOM 1348 C C . ASP A 1 167 ? -16.712 -11.429 -4.947 1.00 94.81 167 ASP A C 1
ATOM 1350 O O . ASP A 1 167 ? -17.865 -11.304 -5.376 1.00 94.81 167 ASP A O 1
ATOM 1354 N N . SER A 1 168 ? -15.812 -12.170 -5.587 1.00 94.75 168 SER A N 1
ATOM 1355 C CA . SER A 1 168 ? -16.080 -12.952 -6.788 1.00 94.75 168 SER A CA 1
ATOM 1356 C C . SER A 1 168 ? -15.235 -14.238 -6.829 1.00 94.75 168 SER A C 1
ATOM 1358 O O . SER A 1 168 ? -14.288 -14.402 -6.049 1.00 94.75 168 SER A O 1
ATOM 1360 N N . PRO A 1 169 ? -15.531 -15.173 -7.754 1.00 94.06 169 PRO A N 1
ATOM 1361 C CA . PRO A 1 169 ? -14.692 -16.354 -7.971 1.00 94.06 169 PRO A CA 1
ATOM 1362 C C . PRO A 1 169 ? -13.241 -16.032 -8.359 1.00 94.06 169 PRO A C 1
ATOM 1364 O O . PRO A 1 169 ? -12.366 -16.857 -8.121 1.00 94.06 169 PRO A O 1
ATOM 1367 N N . ILE A 1 170 ? -12.992 -14.846 -8.925 1.00 92.62 170 ILE A N 1
ATOM 1368 C CA . ILE A 1 170 ? -11.671 -14.382 -9.378 1.00 92.62 170 ILE A CA 1
ATOM 1369 C C . ILE A 1 170 ? -11.116 -13.230 -8.528 1.00 92.62 170 ILE A C 1
ATOM 1371 O O . ILE A 1 170 ? -10.169 -12.564 -8.941 1.00 92.62 170 ILE A O 1
ATOM 1375 N N . SER A 1 171 ? -11.715 -12.979 -7.360 1.00 95.06 171 SER A N 1
ATOM 1376 C CA . SER A 1 171 ? -11.179 -12.025 -6.392 1.00 95.06 171 SER A CA 1
ATOM 1377 C C . SER A 1 171 ? -9.794 -12.452 -5.915 1.00 95.06 171 SER A C 1
ATOM 1379 O O . SER A 1 171 ? -9.577 -13.655 -5.731 1.00 95.06 171 SER A O 1
ATOM 1381 N N . PRO A 1 172 ? -8.903 -11.491 -5.612 1.00 95.00 172 PRO A N 1
ATOM 1382 C CA . PRO A 1 172 ? -7.702 -11.779 -4.855 1.00 95.00 172 PRO A CA 1
ATOM 1383 C C . PRO A 1 172 ? -8.068 -12.412 -3.510 1.00 95.00 172 PRO A C 1
ATOM 1385 O O . PRO A 1 172 ? -9.045 -12.027 -2.853 1.00 95.00 172 PRO A O 1
ATOM 1388 N N . ARG A 1 173 ? -7.284 -13.410 -3.114 1.00 96.38 173 ARG A N 1
ATOM 1389 C CA . ARG A 1 173 ? -7.441 -14.137 -1.858 1.00 96.38 173 ARG A CA 1
ATOM 1390 C C . ARG A 1 173 ? -6.120 -14.227 -1.130 1.00 96.38 173 ARG A C 1
ATOM 1392 O O . ARG A 1 173 ? -5.086 -14.474 -1.746 1.00 96.38 173 ARG A O 1
ATOM 1399 N N . LEU A 1 174 ? -6.198 -14.102 0.188 1.00 95.75 174 LEU A N 1
ATOM 1400 C CA . LEU A 1 174 ? -5.134 -14.472 1.109 1.00 95.75 174 LEU A CA 1
ATOM 1401 C C . LEU A 1 174 ? -5.608 -15.692 1.896 1.00 95.75 174 LEU A C 1
ATOM 1403 O O . LEU A 1 174 ? -6.728 -15.740 2.416 1.00 95.75 174 LEU A O 1
ATOM 1407 N N . GLY A 1 175 ? -4.809 -16.759 1.842 1.00 91.31 175 GLY A N 1
ATOM 1408 C CA . GLY A 1 175 ? -5.307 -18.096 2.153 1.00 91.31 175 GLY A CA 1
ATOM 1409 C C . GLY A 1 175 ? -6.545 -18.414 1.306 1.00 91.31 175 GLY A C 1
ATOM 1410 O O . GLY A 1 175 ? -6.489 -18.398 0.081 1.00 91.31 175 GLY A O 1
ATOM 1411 N N . ASN A 1 176 ? -7.683 -18.654 1.958 1.00 90.56 176 ASN A N 1
ATOM 1412 C CA . ASN A 1 176 ? -8.947 -18.969 1.282 1.00 90.56 176 ASN A CA 1
ATOM 1413 C C . ASN A 1 176 ? -9.996 -17.845 1.353 1.00 90.56 176 ASN A C 1
ATOM 1415 O O . ASN A 1 176 ? -11.148 -18.070 0.974 1.00 90.56 176 ASN A O 1
ATOM 1419 N N . LYS A 1 177 ? -9.635 -16.641 1.814 1.00 94.62 177 LYS A N 1
ATOM 1420 C CA . LYS A 1 177 ? -10.597 -15.555 2.060 1.00 94.62 177 LYS A CA 1
ATOM 1421 C C . LYS A 1 177 ? -10.545 -14.472 0.988 1.00 94.62 177 LYS A C 1
ATOM 1423 O O . LYS A 1 177 ? -9.462 -14.033 0.616 1.00 94.62 177 LYS A O 1
ATOM 1428 N N . THR A 1 178 ? -11.712 -14.029 0.516 1.00 95.81 178 THR A N 1
ATOM 1429 C CA . THR A 1 178 ? -11.838 -12.760 -0.221 1.00 95.81 178 THR A CA 1
ATOM 1430 C C . THR A 1 178 ? -11.664 -11.574 0.720 1.00 95.81 178 THR A C 1
ATOM 1432 O O . THR A 1 178 ? -11.795 -11.709 1.941 1.00 95.81 178 THR A O 1
ATOM 1435 N N . ILE A 1 179 ? -11.471 -10.390 0.140 1.00 94.06 179 ILE A N 1
ATOM 1436 C CA . ILE A 1 179 ? -11.498 -9.122 0.872 1.00 94.06 179 ILE A CA 1
ATOM 1437 C C . ILE A 1 179 ? -12.802 -9.000 1.679 1.00 94.06 179 ILE A C 1
ATOM 1439 O O . ILE A 1 179 ? -12.762 -8.720 2.877 1.00 94.06 179 ILE A O 1
ATOM 1443 N N . SER A 1 180 ? -13.961 -9.277 1.067 1.00 94.19 180 SER A N 1
ATOM 1444 C CA . SER A 1 180 ? -15.252 -9.200 1.763 1.00 94.19 180 SER A CA 1
ATOM 1445 C C . SER A 1 180 ? -15.352 -10.152 2.958 1.00 94.19 180 SER A C 1
ATOM 1447 O O . SER A 1 180 ? -15.934 -9.795 3.984 1.00 94.19 180 SER A O 1
ATOM 1449 N N . GLN A 1 181 ? -14.807 -11.365 2.842 1.00 94.19 181 GLN A N 1
ATOM 1450 C CA . GLN A 1 181 ? -14.783 -12.334 3.940 1.00 94.19 181 GLN A CA 1
ATOM 1451 C C . GLN A 1 181 ? -13.862 -11.865 5.073 1.00 94.19 181 GLN A C 1
ATOM 1453 O O . GLN A 1 181 ? -14.272 -11.882 6.232 1.00 94.19 181 GLN A O 1
ATOM 1458 N N . ALA A 1 182 ? -12.664 -11.377 4.742 1.00 93.88 182 ALA A N 1
ATOM 1459 C CA . ALA A 1 182 ? -11.707 -10.831 5.702 1.00 93.88 182 ALA A CA 1
ATOM 1460 C C . ALA A 1 182 ? -12.280 -9.620 6.466 1.00 93.88 182 ALA A C 1
ATOM 1462 O O . ALA A 1 182 ? -12.213 -9.564 7.696 1.00 93.88 182 ALA A O 1
ATOM 1463 N N . VAL A 1 183 ? -12.922 -8.685 5.758 1.00 92.12 183 VAL A N 1
ATOM 1464 C CA . VAL A 1 183 ? -13.591 -7.527 6.373 1.00 92.12 183 VAL A CA 1
ATOM 1465 C C . VAL A 1 183 ? -14.761 -7.966 7.251 1.00 92.12 183 VAL A C 1
ATOM 1467 O O . VAL A 1 183 ? -14.918 -7.448 8.355 1.00 92.12 183 VAL A O 1
ATOM 1470 N N . GLY A 1 184 ? -15.563 -8.936 6.802 1.00 91.19 184 GLY A N 1
ATOM 1471 C CA . GLY A 1 184 ? -16.663 -9.488 7.592 1.00 91.19 184 GLY A CA 1
ATOM 1472 C C . GLY A 1 184 ? -16.191 -10.150 8.889 1.00 91.19 184 GLY A C 1
ATOM 1473 O O . GLY A 1 184 ? -16.788 -9.933 9.944 1.00 91.19 184 GLY A O 1
ATOM 1474 N N . ASP A 1 185 ? -15.103 -10.917 8.836 1.00 91.44 185 ASP A N 1
ATOM 1475 C CA . ASP A 1 185 ? -14.533 -11.577 10.013 1.00 91.44 185 ASP A CA 1
ATOM 1476 C C . ASP A 1 185 ? -14.003 -10.570 11.039 1.00 91.44 185 ASP A C 1
ATOM 1478 O O . ASP A 1 185 ? -14.258 -10.731 12.237 1.00 91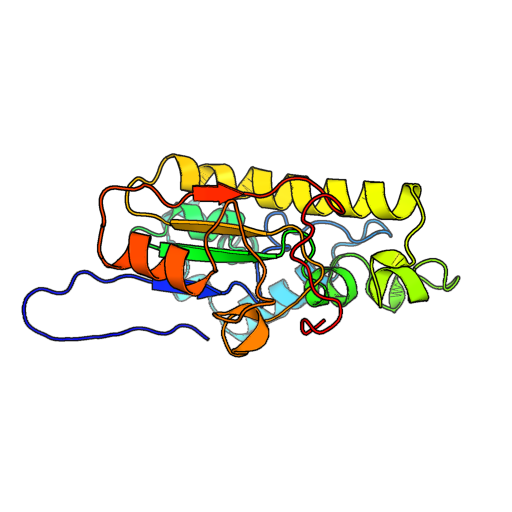.44 185 ASP A O 1
ATOM 1482 N N . TRP A 1 186 ? -13.333 -9.511 10.572 1.00 90.75 186 TRP A N 1
ATOM 1483 C CA . TRP A 1 186 ? -12.898 -8.404 11.422 1.00 90.75 186 TRP A CA 1
ATOM 1484 C C . TRP A 1 186 ? -14.088 -7.654 12.029 1.00 90.75 186 TRP A C 1
ATOM 1486 O O . TRP A 1 186 ? -14.173 -7.509 13.249 1.00 90.75 186 TRP A O 1
ATOM 1496 N N . HIS A 1 187 ? -15.039 -7.225 11.194 1.00 86.88 187 HIS A N 1
ATOM 1497 C CA . HIS A 1 187 ? -16.145 -6.365 11.613 1.00 86.88 187 HIS A CA 1
ATOM 1498 C C . HIS A 1 187 ? -17.053 -7.037 12.647 1.00 86.88 187 HIS A C 1
ATOM 1500 O O . HIS A 1 187 ? -17.462 -6.407 13.617 1.00 86.88 187 HIS A O 1
ATOM 1506 N N . PHE A 1 188 ? -17.348 -8.326 12.462 1.00 87.44 188 PHE A N 1
ATOM 1507 C CA . PHE A 1 188 ? -18.187 -9.091 13.385 1.00 87.44 188 PHE A CA 1
ATOM 1508 C C . PHE A 1 188 ? -17.389 -9.775 14.504 1.00 87.44 188 PHE A C 1
ATOM 1510 O O .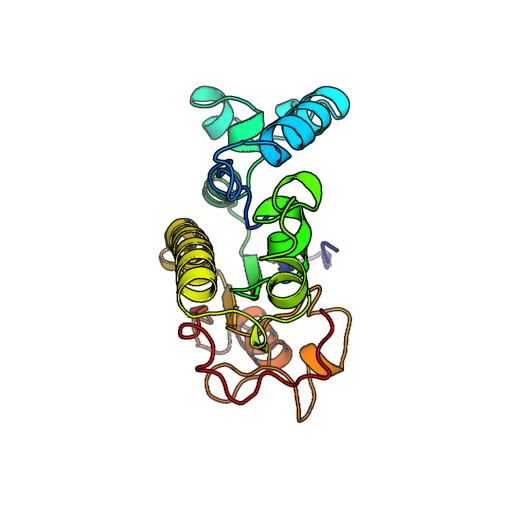 PHE A 1 188 ? -17.948 -10.616 15.207 1.00 87.44 188 PHE A O 1
ATOM 1517 N N . SER A 1 189 ? -16.099 -9.443 14.660 1.00 74.75 189 SER A N 1
ATOM 1518 C CA . SER A 1 189 ? -15.212 -9.981 15.700 1.00 74.75 189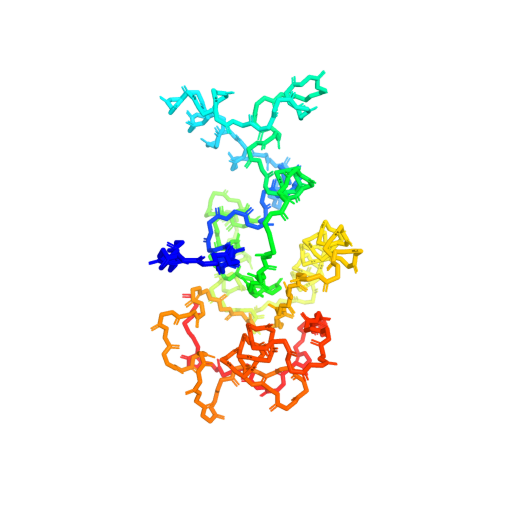 SER A CA 1
ATOM 1519 C C . SER A 1 189 ? -15.318 -11.504 15.839 1.00 74.75 189 SER A C 1
ATOM 1521 O O . SER A 1 189 ? -15.438 -12.034 16.945 1.00 74.75 189 SER A O 1
ATOM 1523 N N . ARG A 1 190 ? -15.284 -12.235 14.714 1.00 64.75 190 ARG A N 1
ATOM 1524 C CA . ARG A 1 190 ? -15.503 -13.698 14.660 1.00 64.75 190 ARG A CA 1
ATOM 1525 C C . ARG A 1 190 ? -14.312 -14.518 15.191 1.00 64.75 190 ARG A C 1
ATOM 1527 O O . ARG A 1 190 ? -13.991 -15.580 14.665 1.00 64.75 190 ARG A O 1
ATOM 1534 N N . GLY A 1 191 ? -13.638 -14.022 16.230 1.00 57.62 191 GLY A N 1
ATOM 1535 C CA . GLY A 1 191 ? -12.567 -14.711 16.951 1.00 57.62 191 GLY A CA 1
ATOM 1536 C C . GLY A 1 191 ? -11.208 -14.756 16.245 1.00 57.62 191 GLY A C 1
ATOM 1537 O O . GLY A 1 191 ? -10.312 -15.432 16.742 1.00 57.62 191 GLY A O 1
ATOM 1538 N N . GLN A 1 192 ? -11.018 -14.059 15.117 1.00 63.25 192 GLN A N 1
ATOM 1539 C CA . GLN A 1 192 ? -9.750 -14.052 14.377 1.00 63.25 192 GLN A CA 1
ATOM 1540 C C . GLN A 1 192 ? -9.202 -12.635 14.200 1.00 63.25 192 GLN A C 1
ATOM 1542 O O . GLN A 1 192 ? -9.899 -11.736 13.734 1.00 63.25 192 GLN A O 1
ATOM 1547 N N . ARG A 1 193 ? -7.919 -12.453 14.539 1.00 79.81 193 ARG A N 1
ATOM 1548 C CA . ARG A 1 193 ? -7.155 -11.261 14.156 1.00 79.81 193 ARG A CA 1
ATOM 1549 C C . ARG A 1 193 ? -6.914 -11.329 12.652 1.00 79.81 193 ARG A C 1
ATOM 1551 O O . ARG A 1 193 ? -6.134 -12.159 12.194 1.00 79.81 193 ARG A O 1
ATOM 1558 N N . VAL A 1 194 ? -7.588 -10.474 11.893 1.00 87.69 194 VAL A N 1
ATOM 1559 C CA . VAL A 1 194 ? -7.414 -10.397 10.440 1.00 87.69 194 VAL A CA 1
ATOM 1560 C C . VAL A 1 194 ? -6.247 -9.462 10.159 1.00 87.69 194 VAL A C 1
ATOM 1562 O O . VAL A 1 194 ? -6.441 -8.262 10.019 1.00 87.69 194 VAL A O 1
ATOM 1565 N N . LYS A 1 195 ? -5.022 -9.991 10.174 1.00 92.12 195 LYS A N 1
ATOM 1566 C CA . LYS A 1 195 ? -3.806 -9.238 9.834 1.00 92.12 195 LYS A CA 1
ATOM 1567 C C . LYS A 1 195 ? -3.007 -9.992 8.789 1.00 92.12 195 LYS A C 1
ATOM 1569 O O . LYS A 1 195 ? -2.013 -10.645 9.092 1.00 92.12 195 LYS A O 1
ATOM 1574 N N . GLU A 1 196 ? -3.496 -9.931 7.565 1.00 93.62 196 GLU A N 1
ATOM 1575 C CA . GLU A 1 196 ? -3.007 -10.716 6.445 1.00 93.62 196 GLU A CA 1
ATOM 1576 C C . GLU A 1 196 ? -2.156 -9.822 5.538 1.00 93.62 196 GLU A C 1
ATOM 1578 O O . GLU A 1 196 ? -2.602 -8.787 5.045 1.00 93.62 196 GLU A O 1
ATOM 1583 N N . ILE A 1 197 ? -0.895 -10.211 5.358 1.00 95.06 197 ILE A N 1
ATOM 1584 C CA . ILE A 1 197 ? 0.033 -9.603 4.407 1.00 95.06 197 ILE A CA 1
ATOM 1585 C C . ILE A 1 197 ? 0.553 -10.739 3.542 1.00 95.06 197 ILE A C 1
ATOM 1587 O O . ILE A 1 197 ? 1.090 -11.717 4.061 1.00 95.06 197 ILE A O 1
ATOM 1591 N N . ASP A 1 198 ? 0.377 -10.604 2.239 1.00 96.31 198 ASP A N 1
ATOM 1592 C CA . ASP A 1 198 ? 0.754 -11.611 1.258 1.00 96.31 198 ASP A CA 1
ATOM 1593 C C . ASP A 1 198 ? 2.276 -11.752 1.114 1.00 96.31 198 ASP A C 1
ATOM 1595 O O . ASP A 1 198 ? 3.060 -11.021 1.726 1.00 96.31 198 ASP A O 1
ATOM 1599 N N . CYS A 1 199 ? 2.719 -12.671 0.268 1.00 96.25 199 CYS A N 1
ATOM 1600 C CA . CYS A 1 199 ? 4.105 -12.755 -0.182 1.00 96.25 199 CYS A CA 1
ATOM 1601 C C . CYS A 1 199 ? 4.441 -11.674 -1.234 1.00 96.25 199 CYS A C 1
ATOM 1603 O O . CYS A 1 199 ? 3.652 -10.773 -1.528 1.00 96.25 199 CYS A O 1
ATOM 1605 N N . GLU A 1 200 ? 5.675 -11.679 -1.736 1.00 97.56 200 GLU A N 1
ATOM 1606 C CA . GLU A 1 200 ? 6.086 -10.789 -2.823 1.00 97.56 200 GLU A CA 1
ATOM 1607 C C . GLU A 1 200 ? 5.587 -11.323 -4.177 1.00 97.56 200 GLU A C 1
ATOM 1609 O O . GLU A 1 200 ? 5.502 -12.533 -4.388 1.00 97.56 200 GLU A O 1
ATOM 1614 N N . TYR A 1 201 ? 5.213 -10.421 -5.091 1.00 96.62 201 TYR A N 1
ATOM 1615 C CA . TYR A 1 201 ? 4.778 -10.780 -6.440 1.00 96.62 201 TYR A CA 1
ATOM 1616 C C . TYR A 1 201 ? 5.863 -11.624 -7.136 1.00 96.62 201 TYR A C 1
ATOM 1618 O O . TYR A 1 201 ? 7.042 -11.340 -6.937 1.00 96.62 201 TYR A O 1
ATOM 1626 N N . PRO A 1 202 ? 5.521 -12.629 -7.966 1.00 94.69 202 PRO A N 1
ATOM 1627 C CA . PRO A 1 202 ? 4.190 -13.017 -8.452 1.00 94.69 202 PRO A CA 1
ATOM 1628 C C . PRO A 1 202 ? 3.557 -14.186 -7.681 1.00 94.69 202 PRO A C 1
ATOM 1630 O O . PRO A 1 202 ? 2.976 -15.085 -8.284 1.00 94.69 202 PRO A O 1
ATOM 1633 N N . CYS A 1 203 ? 3.699 -14.238 -6.357 1.00 94.94 203 CYS A N 1
ATOM 1634 C CA . CYS A 1 203 ? 3.355 -15.453 -5.623 1.00 94.94 203 CYS A CA 1
ATOM 1635 C C . CYS A 1 203 ? 1.854 -15.792 -5.566 1.00 94.94 203 CYS A C 1
ATOM 1637 O O . CYS A 1 203 ? 1.516 -16.963 -5.402 1.00 94.94 203 CYS A O 1
ATOM 1639 N N . ASN A 1 204 ? 0.956 -14.804 -5.660 1.00 95.94 204 ASN A N 1
ATOM 1640 C CA . ASN A 1 204 ? -0.469 -15.029 -5.450 1.00 95.94 204 ASN A CA 1
ATOM 1641 C C . ASN A 1 204 ? -1.180 -15.409 -6.760 1.00 95.94 204 ASN A C 1
ATOM 1643 O O . ASN A 1 204 ? -1.389 -14.555 -7.628 1.00 95.94 204 ASN A O 1
ATOM 1647 N N . PRO A 1 205 ? -1.619 -16.673 -6.910 1.00 94.50 205 PRO A N 1
ATOM 1648 C CA . PRO A 1 205 ? -2.214 -17.156 -8.153 1.00 94.50 205 PRO A CA 1
ATOM 1649 C C . PRO A 1 205 ? -3.636 -16.627 -8.386 1.00 94.50 205 PRO A C 1
ATOM 1651 O O . PRO A 1 205 ? -4.200 -16.843 -9.456 1.00 94.50 205 PRO A O 1
ATOM 1654 N N . THR A 1 206 ? -4.242 -15.962 -7.397 1.00 95.50 206 THR A N 1
ATOM 1655 C CA . THR A 1 206 ? -5.609 -15.426 -7.495 1.00 95.50 206 THR A CA 1
ATOM 1656 C C . THR A 1 206 ? -5.665 -14.019 -8.090 1.00 95.50 206 THR A C 1
ATOM 1658 O O . THR A 1 206 ? -6.750 -13.509 -8.362 1.00 95.50 206 THR A O 1
ATOM 1661 N N . CYS A 1 207 ? -4.510 -13.402 -8.356 1.00 93.75 207 CYS A N 1
ATOM 1662 C CA . CYS A 1 207 ? -4.419 -12.112 -9.027 1.00 93.75 207 CYS A CA 1
ATOM 1663 C C . CYS A 1 207 ? -4.838 -12.219 -10.503 1.00 93.75 207 CYS A C 1
ATOM 1665 O O . CYS A 1 207 ? -4.029 -12.501 -11.393 1.00 93.75 207 CYS A O 1
ATOM 1667 N N . SER A 1 208 ? -6.125 -11.989 -10.767 1.00 87.44 208 SER A N 1
ATOM 1668 C CA . SER A 1 208 ? -6.680 -11.992 -12.121 1.00 87.44 208 SER A CA 1
ATOM 1669 C C . SER A 1 208 ? -6.164 -10.808 -12.945 1.00 87.44 208 SER A C 1
ATOM 1671 O O . SER A 1 208 ? -6.089 -9.684 -12.462 1.00 87.44 208 SER A O 1
ATOM 1673 N N . SER A 1 209 ? -5.886 -11.032 -14.233 1.00 84.44 209 SER A N 1
ATOM 1674 C CA . SER A 1 209 ? -5.575 -9.946 -15.181 1.00 84.44 209 SER A CA 1
ATOM 1675 C C . SER A 1 209 ? -6.779 -9.067 -15.519 1.00 84.44 209 SER A C 1
ATOM 1677 O O . SER A 1 209 ? -6.641 -8.103 -16.258 1.00 84.44 209 SER A O 1
ATOM 1679 N N . GLN A 1 210 ? -7.969 -9.440 -15.048 1.00 81.38 210 GLN A N 1
ATOM 1680 C CA . GLN A 1 210 ? -9.191 -8.651 -15.193 1.00 81.38 210 GLN A CA 1
ATOM 1681 C C . GLN A 1 210 ? -9.402 -7.690 -14.017 1.00 81.38 210 GLN A C 1
ATOM 1683 O O . GLN A 1 210 ? -10.387 -6.953 -14.010 1.00 81.38 210 GLN A O 1
ATOM 1688 N N . LEU A 1 211 ? -8.532 -7.729 -13.001 1.00 82.88 211 LEU A N 1
ATOM 1689 C CA . LEU A 1 211 ? -8.587 -6.761 -11.914 1.00 82.88 211 LEU A CA 1
ATOM 1690 C C . LEU A 1 211 ? -8.270 -5.358 -12.455 1.00 82.88 211 LEU A C 1
ATOM 1692 O O . LEU A 1 211 ? -7.447 -5.224 -13.361 1.00 82.88 211 LEU A O 1
ATOM 1696 N N . PRO A 1 212 ? -8.925 -4.317 -11.922 1.00 75.81 212 PRO A N 1
ATOM 1697 C CA . PRO A 1 212 ? -8.662 -2.943 -12.320 1.00 75.81 212 PRO A CA 1
ATOM 1698 C C . PRO A 1 212 ? -7.239 -2.550 -11.920 1.00 75.81 212 PRO A C 1
ATOM 1700 O O . PRO A 1 212 ? -6.858 -2.684 -10.756 1.00 75.81 212 PRO A O 1
ATOM 1703 N N . SER A 1 213 ? -6.467 -2.083 -12.895 1.00 72.81 213 SER A N 1
ATOM 1704 C CA . SER A 1 213 ? -5.176 -1.417 -12.710 1.00 72.81 213 SER A CA 1
ATOM 1705 C C . SER A 1 213 ? -5.370 0.079 -12.523 1.00 72.81 213 SER A C 1
ATOM 1707 O O . SER A 1 213 ? -6.160 0.646 -13.309 1.00 72.81 213 SER A O 1
#

Organism: Aegilops tauschii subsp. strangulata (NCBI:txid200361)